Protein AF-A0AAV5VIS9-F1 (afdb_monomer_lite)

pLDDT: mean 70.67, std 22.97, range [30.77, 98.5]

Organism: NCBI:txid1538716

Foldseek 3Di:
DDDDDDDDDDDDDDDPDDPPPPPPVVVPPPPPDDPPPPPPPVVVVVVLVVVVVVVVVVPPPDDDPDPPPDLVVLLVVLLVLLQVQLVVLLVVLVVVVCVVVVPPPPDSVCSVPPPVCPVVSVVSLVVSQVVSCVVCCVPPNHDDSVVSVVSNVVVVPDPPPDDDPPDCVVVPPDDDDDDDDDDDDDDDDDDDDDDDDDDDDDDDDDDDDDDDDDDDDDDPVVVVVVVVPPPPCPPVVVVVVVVVVVVVVVVVVVVVVVVVVVVVVVVVVVVVVVVVVVVVVVVVVVVVVVVVVVVVVVVVVVVVVVVVD

Sequence (309 aa):
RPKKMAGIPLFRDGSVKTEEDSYDVLLRSEMGNRSESPMMSATWEQEMEMDLAEVEGIVSHKERAPVAPKLTDARSARADFVFDLANLYLAKIHERETIRSGDPLLNMDHCRKSLSFVPERNQMWIKVTERCNVRFGEALGTLNVEQIKKIFGNRLARPKKNHIPSRPEDLLGLPSASVPIDSPSSYRTPDQRSDSVPAETPPSAKKIKLADSSTASTSVSDRVQSLLNQNQSSGDSMESLMRAFDRSDEITGLKEQLIEKDKEIDRLKKLIIKMSDSHLHQMDSAMDMFKKALRDQTAQDIINALQIK

Radius of gyration: 37.81 Å; chains: 1; bounding box: 87×106×121 Å

Structure (mmCIF, N/CA/C/O backbone):
data_AF-A0AAV5VIS9-F1
#
_entry.id   AF-A0AAV5VIS9-F1
#
loop_
_atom_site.group_PDB
_atom_site.id
_atom_site.type_symbol
_atom_site.label_atom_id
_atom_site.label_alt_id
_atom_site.label_comp_id
_atom_site.label_asym_id
_atom_site.label_entity_id
_atom_site.label_seq_id
_atom_site.pdbx_PDB_ins_code
_atom_site.Cartn_x
_atom_site.Cartn_y
_atom_site.Cartn_z
_atom_site.occupancy
_atom_site.B_iso_or_equiv
_atom_site.auth_seq_id
_atom_site.auth_comp_id
_atom_site.auth_asym_id
_atom_site.auth_atom_id
_atom_site.pdbx_PDB_model_num
ATOM 1 N N . ARG A 1 1 ? 33.942 57.305 72.281 1.00 47.50 1 ARG A N 1
ATOM 2 C CA . ARG A 1 1 ? 33.832 56.869 70.865 1.00 47.50 1 ARG A CA 1
ATOM 3 C C . ARG A 1 1 ? 34.627 55.573 70.691 1.00 47.50 1 ARG A C 1
ATOM 5 O O . ARG A 1 1 ? 35.846 55.661 70.610 1.00 47.50 1 ARG A O 1
ATOM 12 N N . PRO A 1 2 ? 33.988 54.393 70.721 1.00 52.75 2 PRO A N 1
ATOM 13 C CA . PRO A 1 2 ? 34.687 53.118 70.579 1.00 52.75 2 PRO A CA 1
ATOM 14 C C . PRO A 1 2 ? 34.837 52.709 69.103 1.00 52.75 2 PRO A C 1
ATOM 16 O O . PRO A 1 2 ? 33.921 52.886 68.299 1.00 52.75 2 PRO A O 1
ATOM 19 N N . LYS A 1 3 ? 36.018 52.180 68.761 1.00 54.75 3 LYS A N 1
ATOM 20 C CA . LYS A 1 3 ? 36.356 51.582 67.462 1.00 54.75 3 LYS A CA 1
ATOM 21 C C . LYS A 1 3 ? 35.774 50.167 67.386 1.00 54.75 3 LYS A C 1
ATOM 23 O O . LYS A 1 3 ? 35.966 49.373 68.301 1.00 54.75 3 LYS A O 1
ATOM 28 N N . LYS A 1 4 ? 35.074 49.877 66.286 1.00 54.47 4 LYS A N 1
ATOM 29 C CA . LYS A 1 4 ? 34.545 48.555 65.924 1.00 54.47 4 LYS A CA 1
ATOM 30 C C . LYS A 1 4 ? 35.705 47.567 65.747 1.00 54.47 4 LYS A C 1
ATOM 32 O O . LYS A 1 4 ? 36.556 47.790 64.891 1.00 54.47 4 LYS A O 1
ATOM 37 N N . MET A 1 5 ? 35.721 46.497 66.538 1.00 56.38 5 MET A N 1
ATOM 38 C CA . MET A 1 5 ? 36.531 45.307 66.275 1.00 56.38 5 MET A CA 1
ATOM 39 C C . MET A 1 5 ? 35.708 44.348 65.415 1.00 56.38 5 MET A C 1
ATOM 41 O O . MET A 1 5 ? 34.551 44.067 65.727 1.00 56.38 5 MET A O 1
ATOM 45 N N . ALA A 1 6 ? 36.299 43.918 64.304 1.00 56.28 6 ALA A N 1
ATOM 46 C CA . ALA A 1 6 ? 35.723 42.971 63.364 1.00 56.28 6 ALA A CA 1
ATOM 47 C C . ALA A 1 6 ? 35.649 41.572 63.992 1.00 56.28 6 ALA A C 1
ATOM 49 O O . ALA A 1 6 ? 36.605 41.109 64.613 1.00 56.28 6 ALA A O 1
ATOM 50 N N . GLY A 1 7 ? 34.492 40.928 63.838 1.00 55.41 7 GLY A N 1
ATOM 51 C CA . GLY A 1 7 ? 34.239 39.566 64.289 1.00 55.41 7 GLY A CA 1
ATOM 52 C C . GLY A 1 7 ? 34.922 38.534 63.395 1.00 55.41 7 GLY A C 1
ATOM 53 O O . GLY A 1 7 ? 34.875 38.621 62.171 1.00 55.41 7 GLY A O 1
ATOM 54 N N . ILE A 1 8 ? 35.540 37.557 64.049 1.00 52.78 8 ILE A N 1
ATOM 55 C CA . ILE A 1 8 ? 36.075 36.321 63.482 1.00 52.78 8 ILE A CA 1
ATOM 56 C C . ILE A 1 8 ? 34.902 35.339 63.324 1.00 52.78 8 ILE A C 1
ATOM 58 O O . ILE A 1 8 ? 34.218 35.091 64.320 1.00 52.78 8 ILE A O 1
ATOM 62 N N . PRO A 1 9 ? 34.660 34.737 62.148 1.00 60.12 9 PRO A N 1
ATOM 63 C CA . PRO A 1 9 ? 33.827 33.549 62.060 1.00 60.12 9 PRO A CA 1
ATOM 64 C C . PRO A 1 9 ? 34.654 32.305 62.407 1.00 60.12 9 PRO A C 1
ATOM 66 O O . PRO A 1 9 ? 35.675 32.019 61.782 1.00 60.12 9 PRO A O 1
ATOM 69 N N . LEU A 1 10 ? 34.192 31.579 63.425 1.00 54.16 10 LEU A N 1
ATOM 70 C CA . LEU A 1 10 ? 34.643 30.243 63.807 1.00 54.16 10 LEU A CA 1
ATOM 71 C C . LEU A 1 10 ? 33.692 29.196 63.198 1.00 54.16 10 LEU A C 1
ATOM 73 O O . LEU A 1 10 ? 32.479 29.400 63.231 1.00 54.16 10 LEU A O 1
ATOM 77 N N . PHE A 1 11 ? 34.269 28.056 62.791 1.00 45.12 11 PHE A N 1
ATOM 78 C CA . PHE A 1 11 ? 33.637 26.784 62.387 1.00 45.12 11 PHE A CA 1
ATOM 79 C C . PHE A 1 11 ? 33.028 26.758 60.963 1.00 45.12 11 PHE A C 1
ATOM 81 O O . PHE A 1 11 ? 32.488 27.748 60.496 1.00 45.12 11 PHE A O 1
ATOM 88 N N . ARG A 1 12 ? 33.071 25.662 60.192 1.00 39.50 12 ARG A N 1
ATOM 89 C CA . ARG A 1 12 ? 33.194 24.242 60.553 1.00 39.50 12 ARG A CA 1
ATOM 90 C C . ARG A 1 12 ? 33.431 23.379 59.297 1.00 39.50 12 ARG A C 1
ATOM 92 O O . ARG A 1 12 ? 32.933 23.714 58.230 1.00 39.50 12 ARG A O 1
ATOM 99 N N . ASP A 1 13 ? 34.089 22.245 59.523 1.00 46.19 13 ASP A N 1
ATOM 100 C CA . ASP A 1 13 ? 34.037 20.969 58.796 1.00 46.19 13 ASP A CA 1
ATOM 101 C C . ASP A 1 13 ? 34.568 20.889 57.356 1.00 46.19 13 ASP A C 1
ATOM 103 O O . ASP A 1 13 ? 33.923 21.218 56.362 1.00 46.19 13 ASP A O 1
ATOM 107 N N . GLY A 1 14 ? 35.771 20.311 57.280 1.00 46.62 14 GLY A N 1
ATOM 108 C CA . GLY A 1 14 ? 36.316 19.709 56.080 1.00 46.62 14 GLY A CA 1
ATOM 109 C C . GLY A 1 14 ? 35.483 18.505 55.647 1.00 46.62 14 GLY A C 1
ATOM 110 O O . GLY A 1 14 ? 35.344 17.524 56.373 1.00 46.62 14 GLY A O 1
ATOM 111 N N . SER A 1 15 ? 34.980 18.578 54.421 1.00 44.28 15 SER A N 1
ATOM 112 C CA . SER A 1 15 ? 34.601 17.415 53.632 1.00 44.28 15 SER A CA 1
ATOM 113 C C . SER A 1 15 ? 35.706 17.216 52.601 1.00 44.28 15 SER A C 1
ATOM 115 O O . SER A 1 15 ? 35.834 17.983 51.647 1.00 44.28 15 SER A O 1
ATOM 117 N N . VAL A 1 16 ? 36.549 16.214 52.847 1.00 49.44 16 VAL A N 1
ATOM 118 C CA . VAL A 1 16 ? 37.459 15.659 51.845 1.00 49.44 16 VAL A CA 1
ATOM 119 C C . VAL A 1 16 ? 36.571 15.014 50.786 1.00 49.44 16 VAL A C 1
ATOM 121 O O . VAL A 1 16 ? 36.005 13.948 51.016 1.00 49.44 16 VAL A O 1
ATOM 124 N N . LYS A 1 17 ? 36.386 15.695 49.655 1.00 45.78 17 LYS A N 1
ATOM 125 C CA . LYS A 1 17 ? 35.807 15.087 48.460 1.00 45.78 17 LYS A CA 1
ATOM 126 C C . LYS A 1 17 ? 36.921 14.315 47.768 1.00 45.78 17 LYS A C 1
ATOM 128 O O . LYS A 1 17 ? 37.843 14.914 47.225 1.00 45.78 17 LYS A O 1
ATOM 133 N N . THR A 1 18 ? 36.853 12.995 47.860 1.00 46.59 18 THR A N 1
ATOM 134 C CA . THR A 1 18 ? 37.620 12.077 47.022 1.00 46.59 18 THR A CA 1
ATOM 135 C C . THR A 1 18 ? 37.209 12.268 45.564 1.00 46.59 18 THR A C 1
ATOM 137 O O . THR A 1 18 ? 36.028 12.346 45.234 1.00 46.59 18 THR A O 1
ATOM 140 N N . GLU A 1 19 ? 38.214 12.391 44.709 1.00 51.28 19 GLU A N 1
ATOM 141 C CA . GLU A 1 19 ? 38.170 12.822 43.309 1.00 51.28 19 GLU A CA 1
ATOM 142 C C . GLU A 1 19 ? 37.708 11.722 42.327 1.00 51.28 19 GLU A C 1
ATOM 144 O O . GLU A 1 19 ? 38.045 11.770 41.148 1.00 51.28 19 GLU A O 1
ATOM 149 N N . GLU A 1 20 ? 36.942 10.722 42.781 1.00 51.00 20 GLU A N 1
ATOM 150 C CA . GLU A 1 20 ? 36.623 9.528 41.971 1.00 51.00 20 GLU A CA 1
ATOM 151 C C . GLU A 1 20 ? 35.172 9.437 41.461 1.00 51.00 20 GLU A C 1
ATOM 153 O O . GLU A 1 20 ? 34.911 8.670 40.541 1.00 51.00 20 GLU A O 1
ATOM 158 N N . ASP A 1 21 ? 34.246 10.294 41.905 1.00 46.66 21 ASP A N 1
ATOM 159 C CA . ASP A 1 21 ? 32.839 10.244 41.447 1.00 46.66 21 ASP A CA 1
ATOM 160 C C . ASP A 1 21 ? 32.528 11.157 40.238 1.00 46.66 21 ASP A C 1
ATOM 162 O O . ASP A 1 21 ? 31.372 11.348 39.855 1.00 46.66 21 ASP A O 1
ATOM 166 N N . SER A 1 22 ? 33.549 11.732 39.590 1.00 45.69 22 SER A N 1
ATOM 167 C CA . SER A 1 22 ? 33.365 12.669 38.466 1.00 45.69 22 SER A CA 1
ATOM 168 C C . SER A 1 22 ? 33.195 12.004 37.089 1.00 45.69 22 SER A C 1
ATOM 170 O O . SER A 1 22 ? 32.994 12.718 36.104 1.00 45.69 22 SER A O 1
ATOM 172 N N . TYR A 1 23 ? 33.251 10.671 36.991 1.00 45.25 23 TYR A N 1
ATOM 173 C CA . TYR A 1 23 ? 33.149 9.958 35.706 1.00 45.25 23 TYR A CA 1
ATOM 174 C C . TYR A 1 23 ? 31.868 9.129 35.522 1.00 45.25 23 TYR A C 1
ATOM 176 O O . TYR A 1 23 ? 31.559 8.763 34.390 1.00 45.25 23 TYR A O 1
ATOM 184 N N . ASP A 1 24 ? 31.053 8.932 36.564 1.00 43.62 24 ASP A N 1
ATOM 185 C CA . ASP A 1 24 ? 29.850 8.082 36.474 1.00 43.62 24 ASP A CA 1
ATOM 186 C C . ASP A 1 24 ? 28.534 8.836 36.199 1.00 43.62 24 ASP A C 1
ATOM 188 O O . ASP A 1 24 ? 27.498 8.226 35.926 1.00 43.62 24 ASP A O 1
ATOM 192 N N . VAL A 1 25 ? 28.557 10.173 36.174 1.00 43.72 25 VAL A N 1
ATOM 193 C CA . VAL A 1 25 ? 27.376 10.997 35.830 1.00 43.72 25 VAL A CA 1
ATOM 194 C C . VAL A 1 25 ? 27.364 11.425 34.353 1.00 43.72 25 VAL A C 1
ATOM 196 O O . VAL A 1 25 ? 26.322 11.820 33.832 1.00 43.72 25 VAL A O 1
ATOM 199 N N . LEU A 1 26 ? 28.475 11.267 33.625 1.00 44.62 26 LEU A N 1
ATOM 200 C CA . LEU A 1 26 ? 28.565 11.611 32.197 1.00 44.62 26 LEU A CA 1
ATOM 201 C C . LEU A 1 26 ? 28.228 10.454 31.239 1.00 44.62 26 LEU A C 1
ATOM 203 O O . LEU A 1 26 ? 27.978 10.709 30.067 1.00 44.62 26 LEU A O 1
ATOM 207 N N . LEU A 1 27 ? 28.125 9.209 31.721 1.00 46.44 27 LEU A N 1
ATOM 208 C CA . LEU A 1 27 ? 27.794 8.039 30.885 1.00 46.44 27 LEU A CA 1
ATOM 209 C C . LEU A 1 27 ? 26.318 7.599 30.942 1.00 46.44 27 LEU A C 1
ATOM 211 O O . LEU A 1 27 ? 25.929 6.671 30.235 1.00 46.44 27 LEU A O 1
ATOM 215 N N . ARG A 1 28 ? 25.461 8.270 31.727 1.00 43.06 28 ARG A N 1
ATOM 216 C CA . ARG A 1 28 ? 24.013 7.962 31.800 1.00 43.06 28 ARG A CA 1
ATOM 217 C C . ARG A 1 28 ? 23.092 8.895 31.011 1.00 43.06 28 ARG A C 1
ATOM 219 O O . ARG A 1 28 ? 21.909 8.586 30.903 1.00 43.06 28 ARG A O 1
ATOM 226 N N . SER A 1 29 ? 23.608 9.971 30.415 1.00 42.56 29 SER A N 1
ATOM 227 C CA . SER A 1 29 ? 22.786 10.935 29.657 1.00 42.56 29 SER A CA 1
ATOM 228 C C . SER A 1 29 ? 22.734 10.707 28.140 1.00 42.56 29 SER A C 1
ATOM 230 O O . SER A 1 29 ? 21.987 11.407 27.466 1.00 42.56 29 SER A O 1
ATOM 232 N N . GLU A 1 30 ? 23.439 9.713 27.585 1.00 45.69 30 GLU A N 1
ATOM 233 C CA . GLU A 1 30 ? 23.448 9.458 26.127 1.00 45.69 30 GLU A CA 1
ATOM 234 C C . GLU A 1 30 ? 22.670 8.214 25.662 1.00 45.69 30 GLU A C 1
ATOM 236 O O . GLU A 1 30 ? 22.611 7.941 24.468 1.00 45.69 30 GLU A O 1
ATOM 241 N N . MET A 1 31 ? 21.992 7.484 26.554 1.00 43.31 31 MET A N 1
ATOM 242 C CA . MET A 1 31 ? 21.185 6.307 26.165 1.00 43.31 31 MET A CA 1
ATOM 243 C C . MET A 1 31 ? 19.666 6.558 26.165 1.00 43.31 31 MET A C 1
ATOM 245 O O . MET A 1 31 ? 18.885 5.624 26.006 1.00 43.31 31 MET A O 1
ATOM 249 N N . GLY A 1 32 ? 19.233 7.812 26.335 1.00 44.88 32 GLY A N 1
ATOM 250 C CA . GLY A 1 32 ? 17.816 8.172 26.483 1.00 44.88 32 GLY A CA 1
ATOM 251 C C . GLY A 1 32 ? 17.085 8.618 25.214 1.00 44.88 32 GLY A C 1
ATOM 252 O O . GLY A 1 32 ? 15.871 8.753 25.262 1.00 44.88 32 GLY A O 1
ATOM 253 N N . ASN A 1 33 ? 17.776 8.845 24.092 1.00 47.25 33 ASN A N 1
ATOM 254 C CA . ASN A 1 33 ? 17.172 9.413 22.881 1.00 47.25 33 ASN A CA 1
ATOM 255 C C . ASN A 1 33 ? 17.744 8.754 21.621 1.00 47.25 33 ASN A C 1
ATOM 257 O O . ASN A 1 33 ? 18.737 9.237 21.085 1.00 47.25 33 ASN A O 1
ATOM 261 N N . ARG A 1 34 ? 17.123 7.653 21.173 1.00 45.66 34 ARG A N 1
ATOM 262 C CA . ARG A 1 34 ? 17.027 7.174 19.768 1.00 45.66 34 ARG A CA 1
ATOM 263 C C . ARG A 1 34 ? 16.461 5.746 19.734 1.00 45.66 34 ARG A C 1
ATOM 265 O O . ARG A 1 34 ? 17.077 4.816 19.231 1.00 45.66 34 ARG A O 1
ATOM 272 N N . SER A 1 35 ? 15.255 5.571 20.268 1.00 39.19 35 SER A N 1
ATOM 273 C CA . SER A 1 35 ? 14.355 4.496 19.829 1.00 39.19 35 SER A CA 1
ATOM 274 C C . SER A 1 35 ? 13.153 5.073 19.086 1.00 39.19 35 SER A C 1
ATOM 276 O O . SER A 1 35 ? 12.077 4.482 19.064 1.00 39.19 35 SER A O 1
ATOM 278 N N . GLU A 1 36 ? 13.339 6.209 18.413 1.00 40.72 36 GLU A N 1
ATOM 279 C CA . GLU A 1 36 ? 12.566 6.473 17.209 1.00 40.72 36 GLU A CA 1
ATOM 280 C C . GLU A 1 36 ? 13.056 5.452 16.186 1.00 40.72 36 GLU A C 1
ATOM 282 O O . GLU A 1 36 ? 14.021 5.672 15.453 1.00 40.72 36 GLU A O 1
ATOM 287 N N . SER A 1 37 ? 12.433 4.268 16.216 1.00 39.78 37 SER A N 1
ATOM 288 C CA . SER A 1 37 ? 12.428 3.389 15.052 1.00 39.78 37 SER A CA 1
ATOM 289 C C . SER A 1 37 ? 12.146 4.301 13.867 1.00 39.78 37 SER A C 1
ATOM 291 O O . SER A 1 37 ? 11.166 5.044 13.967 1.00 39.78 37 SER A O 1
ATOM 293 N N . PRO A 1 38 ? 12.993 4.329 12.820 1.00 46.16 38 PRO A N 1
ATOM 294 C CA . PRO A 1 38 ? 12.732 5.164 11.664 1.00 46.16 38 PRO A CA 1
ATOM 295 C C . PRO A 1 38 ? 11.309 4.844 11.241 1.00 46.16 38 PRO A C 1
ATOM 297 O O . PRO A 1 38 ? 11.029 3.714 10.835 1.00 46.16 38 PRO A O 1
ATOM 300 N N . MET A 1 39 ? 10.393 5.790 11.477 1.00 43.44 39 MET A N 1
ATOM 301 C CA . MET A 1 39 ? 9.023 5.670 11.026 1.00 43.44 39 MET A CA 1
ATOM 302 C C . MET A 1 39 ? 9.170 5.635 9.521 1.00 43.44 39 MET A C 1
ATOM 304 O O . MET A 1 39 ? 9.384 6.665 8.883 1.00 43.44 39 MET A O 1
ATOM 308 N N . MET A 1 40 ? 9.166 4.417 8.984 1.00 47.62 40 MET A N 1
ATOM 309 C CA . MET A 1 40 ? 8.965 4.148 7.576 1.00 47.62 40 MET A CA 1
ATOM 310 C C . MET A 1 40 ? 7.787 5.025 7.214 1.00 47.62 40 MET A C 1
ATOM 312 O O . MET A 1 40 ? 6.719 4.893 7.815 1.00 47.62 40 MET A O 1
ATOM 316 N N . SER A 1 41 ? 8.059 6.042 6.401 1.00 53.12 41 SER A N 1
ATOM 317 C CA . SER A 1 41 ? 7.140 7.147 6.190 1.00 53.12 41 SER A CA 1
ATOM 318 C C . SER A 1 41 ? 5.769 6.558 5.885 1.00 53.12 41 SER A C 1
ATOM 320 O O . SER A 1 41 ? 5.682 5.660 5.051 1.00 53.12 41 SER A O 1
ATOM 322 N N . ALA A 1 42 ? 4.711 7.010 6.566 1.00 57.00 42 ALA A N 1
ATOM 323 C CA . ALA A 1 42 ? 3.345 6.491 6.393 1.00 57.00 42 ALA A CA 1
ATOM 324 C C . ALA A 1 42 ? 2.913 6.413 4.908 1.00 57.00 42 ALA A C 1
ATOM 326 O O . ALA A 1 42 ? 2.074 5.606 4.520 1.00 57.00 42 ALA A O 1
ATOM 327 N N . THR A 1 43 ? 3.583 7.189 4.052 1.00 66.81 43 THR A N 1
ATOM 328 C CA . THR A 1 43 ? 3.530 7.117 2.591 1.00 66.81 43 THR A CA 1
ATOM 329 C C . THR A 1 43 ? 3.872 5.744 1.994 1.00 66.81 43 THR A C 1
ATOM 331 O O . THR A 1 43 ? 3.232 5.358 1.026 1.00 66.81 43 THR A O 1
ATOM 334 N N . TRP A 1 44 ? 4.820 4.969 2.538 1.00 64.19 44 TRP A N 1
ATOM 335 C CA . TRP A 1 44 ? 5.160 3.631 2.027 1.00 64.19 44 TRP A CA 1
ATOM 336 C C . TRP A 1 44 ? 4.008 2.649 2.213 1.00 64.19 44 TRP A C 1
ATOM 338 O O . TRP A 1 44 ? 3.726 1.851 1.320 1.00 64.19 44 TRP A O 1
ATOM 348 N N . GLU A 1 45 ? 3.328 2.694 3.361 1.00 65.00 45 GLU A N 1
ATOM 349 C CA . GLU A 1 45 ? 2.206 1.794 3.598 1.00 65.00 45 GLU A CA 1
ATOM 350 C C . GLU A 1 45 ? 1.040 2.088 2.666 1.00 65.00 45 GLU A C 1
ATOM 352 O O . GLU A 1 45 ? 0.540 1.159 2.030 1.00 65.00 45 GLU A O 1
ATOM 357 N N . GLN A 1 46 ? 0.729 3.372 2.510 1.00 73.25 46 GLN A N 1
ATOM 358 C CA . GLN A 1 46 ? -0.379 3.869 1.708 1.00 73.25 46 GLN A CA 1
ATOM 359 C C . GLN A 1 46 ? -0.163 3.689 0.195 1.00 73.25 46 GLN A C 1
ATOM 361 O O . GLN A 1 46 ? -1.074 3.275 -0.517 1.00 73.25 46 GLN A O 1
ATOM 366 N N . GLU A 1 47 ? 1.049 3.924 -0.310 1.00 70.06 47 GLU A N 1
ATOM 367 C CA . GLU A 1 47 ? 1.382 3.741 -1.732 1.00 70.06 47 GLU A CA 1
ATOM 368 C C . GLU A 1 47 ? 1.367 2.257 -2.131 1.00 70.06 47 GLU A C 1
ATOM 370 O O . GLU A 1 47 ? 0.854 1.874 -3.180 1.00 70.06 47 GLU A O 1
ATOM 375 N N . MET A 1 48 ? 1.852 1.378 -1.247 1.00 67.44 48 MET A N 1
ATOM 376 C CA . MET A 1 48 ? 1.775 -0.069 -1.465 1.00 67.44 48 MET A CA 1
ATOM 377 C C . MET A 1 48 ? 0.339 -0.601 -1.432 1.00 67.44 48 MET A C 1
ATOM 379 O O . MET A 1 48 ? 0.075 -1.649 -2.019 1.00 67.44 48 MET A O 1
ATOM 383 N N . GLU A 1 49 ? -0.558 0.074 -0.717 1.00 71.50 49 GLU A N 1
ATOM 384 C CA . GLU A 1 49 ? -1.969 -0.288 -0.615 1.00 71.50 49 GLU A CA 1
ATOM 385 C C . GLU A 1 49 ? -2.772 0.176 -1.839 1.00 71.50 49 GLU A C 1
ATOM 387 O O . GLU A 1 49 ? -3.583 -0.598 -2.351 1.00 71.50 49 GLU A O 1
ATOM 392 N N . MET A 1 50 ? -2.482 1.372 -2.369 1.00 70.38 50 MET A N 1
ATOM 393 C CA . MET A 1 50 ? -3.130 1.914 -3.571 1.00 70.38 50 MET A CA 1
ATOM 394 C C . MET A 1 50 ? -2.844 1.093 -4.834 1.00 70.38 50 MET A C 1
ATOM 396 O O . MET A 1 50 ? -3.780 0.684 -5.518 1.00 70.38 50 MET A O 1
ATOM 400 N N . ASP A 1 51 ? -1.580 0.772 -5.109 1.00 61.50 51 ASP A N 1
ATOM 401 C CA . ASP A 1 51 ? -1.205 0.057 -6.341 1.00 61.50 51 ASP A CA 1
ATOM 402 C C . ASP A 1 51 ? -1.743 -1.385 -6.393 1.00 61.50 51 ASP A C 1
ATOM 404 O O . ASP A 1 51 ? -1.773 -2.020 -7.444 1.00 61.50 51 ASP A O 1
ATOM 408 N N . LEU A 1 52 ? -2.157 -1.943 -5.251 1.00 59.31 52 LEU A N 1
ATOM 409 C CA . LEU A 1 52 ? -2.746 -3.281 -5.189 1.00 59.31 52 LEU A CA 1
ATOM 410 C C . LEU A 1 52 ? -4.262 -3.282 -5.380 1.00 59.31 52 LEU A C 1
ATOM 412 O O . LEU A 1 52 ? -4.791 -4.285 -5.861 1.00 59.31 52 LEU A O 1
ATOM 416 N N . ALA A 1 53 ? -4.949 -2.179 -5.068 1.00 62.22 53 ALA A N 1
ATOM 417 C CA . ALA A 1 53 ? -6.356 -2.011 -5.436 1.00 62.22 53 ALA A CA 1
ATOM 418 C C . ALA A 1 53 ? -6.531 -2.051 -6.967 1.00 62.22 53 ALA A C 1
ATOM 420 O O . ALA A 1 53 ? -7.523 -2.571 -7.476 1.00 62.22 53 ALA A O 1
ATOM 421 N N . GLU A 1 54 ? -5.519 -1.589 -7.705 1.00 58.19 54 GLU A N 1
ATOM 422 C CA . GLU A 1 54 ? -5.477 -1.664 -9.164 1.00 58.19 54 GLU A CA 1
ATOM 423 C C . GLU A 1 54 ? -5.293 -3.109 -9.671 1.00 58.19 54 GLU A C 1
ATOM 425 O O . GLU A 1 54 ? -5.963 -3.535 -10.613 1.00 58.19 54 GLU A O 1
ATOM 430 N N . VAL A 1 55 ? -4.470 -3.920 -8.990 1.00 53.84 55 VAL A N 1
ATOM 431 C CA . VAL A 1 55 ? -4.258 -5.340 -9.338 1.00 53.84 55 VAL A CA 1
ATOM 432 C C . VAL A 1 55 ? -5.501 -6.197 -9.061 1.00 53.84 55 VAL A C 1
ATOM 434 O O . VAL A 1 55 ? -5.815 -7.092 -9.849 1.00 53.84 55 VAL A O 1
ATOM 437 N N . GLU A 1 56 ? -6.237 -5.932 -7.977 1.00 55.88 56 GLU A N 1
ATOM 438 C CA . GLU A 1 56 ? -7.500 -6.632 -7.685 1.00 55.88 56 GLU A CA 1
ATOM 439 C C . GLU A 1 56 ? -8.616 -6.263 -8.684 1.00 55.88 56 GLU A C 1
ATOM 441 O O . GLU A 1 56 ? -9.419 -7.127 -9.049 1.00 55.88 56 GLU A O 1
ATOM 446 N N . GLY A 1 57 ? -8.615 -5.035 -9.219 1.00 51.72 57 GLY A N 1
ATOM 447 C CA . GLY A 1 57 ? -9.570 -4.587 -10.240 1.00 51.72 57 GLY A CA 1
ATOM 448 C C . GLY A 1 57 ? -9.445 -5.313 -11.587 1.00 51.72 57 GLY A C 1
ATOM 449 O O . GLY A 1 57 ? -10.451 -5.570 -12.250 1.00 51.72 57 GLY A O 1
ATOM 450 N N . ILE A 1 58 ? -8.235 -5.722 -11.978 1.00 48.75 58 ILE A N 1
ATOM 451 C CA . ILE A 1 58 ? -7.974 -6.338 -13.294 1.00 48.75 58 ILE A CA 1
ATOM 452 C C . ILE A 1 58 ? -8.444 -7.806 -13.359 1.00 48.75 58 ILE A C 1
ATOM 454 O O . ILE A 1 58 ? -8.764 -8.315 -14.434 1.00 48.75 58 ILE A O 1
ATOM 458 N N . VAL A 1 59 ? -8.551 -8.501 -12.223 1.00 47.94 59 VAL A N 1
ATOM 459 C CA . VAL A 1 59 ? -8.919 -9.933 -12.188 1.00 47.94 59 VAL A CA 1
ATOM 460 C C . VAL A 1 59 ? -10.442 -10.155 -12.128 1.00 47.94 59 VAL A C 1
ATOM 462 O O . VAL A 1 59 ? -10.915 -11.262 -12.386 1.00 47.94 59 VAL A O 1
ATOM 465 N N . SER A 1 60 ? -11.235 -9.114 -11.858 1.00 44.84 60 SER A N 1
ATOM 466 C CA . SER A 1 60 ? -12.667 -9.254 -11.540 1.00 44.84 60 SER A CA 1
ATOM 467 C C . SER A 1 60 ? -13.608 -9.435 -12.752 1.00 44.84 60 SER A C 1
ATOM 469 O O . SER A 1 60 ? -14.774 -9.774 -12.584 1.00 44.84 60 SER A O 1
ATOM 471 N N . HIS A 1 61 ? -13.142 -9.286 -14.001 1.00 40.84 61 HIS A N 1
ATOM 472 C CA . HIS A 1 61 ? -14.037 -9.220 -15.175 1.00 40.84 61 HIS A CA 1
ATOM 473 C C . HIS A 1 61 ? -14.228 -10.505 -16.003 1.00 40.84 61 HIS A C 1
ATOM 475 O O . HIS A 1 61 ? -14.652 -10.441 -17.158 1.00 40.84 61 HIS A O 1
ATOM 481 N N . LYS A 1 62 ? -13.996 -11.699 -15.445 1.00 43.34 62 LYS A N 1
ATOM 482 C CA . LYS A 1 62 ? -14.342 -12.948 -16.153 1.00 43.34 62 LYS A CA 1
ATOM 483 C C . LYS A 1 62 ? -15.129 -13.914 -15.276 1.00 43.34 62 LYS A C 1
ATOM 485 O O . LYS A 1 62 ? -14.628 -14.950 -14.851 1.00 43.34 62 LYS A O 1
ATOM 490 N N . GLU A 1 63 ? -16.394 -13.565 -15.056 1.00 44.00 63 GLU A N 1
ATOM 491 C CA . GLU A 1 63 ? -17.430 -14.439 -14.506 1.00 44.00 63 GLU A CA 1
ATOM 492 C C . GLU A 1 63 ? -17.597 -15.678 -15.405 1.00 44.00 63 GLU A C 1
ATOM 494 O O . GLU A 1 63 ? -18.257 -15.669 -16.444 1.00 44.00 63 GLU A O 1
ATOM 499 N N . ARG A 1 64 ? -16.944 -16.774 -15.019 1.00 39.47 64 ARG A N 1
ATOM 500 C CA . ARG A 1 64 ? -17.226 -18.120 -15.519 1.00 39.47 64 ARG A CA 1
ATOM 501 C C . ARG A 1 64 ? -17.542 -18.973 -14.296 1.00 39.47 64 ARG A C 1
ATOM 503 O O . ARG A 1 64 ? -16.775 -18.965 -13.339 1.00 39.47 64 ARG A O 1
ATOM 510 N N . ALA A 1 65 ? -18.694 -19.642 -14.331 1.00 42.31 65 ALA A N 1
ATOM 511 C CA . ALA A 1 65 ? -19.311 -20.330 -13.197 1.00 42.31 65 ALA A CA 1
ATOM 512 C C . ALA A 1 65 ? -18.323 -21.168 -12.347 1.00 42.31 65 ALA A C 1
ATOM 514 O O . ALA A 1 65 ? -17.443 -21.829 -12.912 1.00 42.31 65 ALA A O 1
ATOM 515 N N . PRO A 1 66 ? -18.479 -21.181 -11.007 1.00 46.59 66 PRO A N 1
ATOM 516 C CA . PRO A 1 66 ? -17.522 -21.782 -10.089 1.00 46.59 66 PRO A CA 1
ATOM 517 C C . PRO A 1 66 ? -17.611 -23.309 -10.146 1.00 46.59 66 PRO A C 1
ATOM 519 O O . PRO A 1 66 ? -18.411 -23.947 -9.466 1.00 46.59 66 PRO A O 1
ATOM 522 N N . VAL A 1 67 ? -16.752 -23.919 -10.956 1.00 54.47 67 VAL A N 1
ATOM 523 C CA . VAL A 1 67 ? -16.375 -25.317 -10.753 1.00 54.47 67 VAL A CA 1
ATOM 524 C C . VAL A 1 67 ? -15.489 -25.332 -9.514 1.00 54.47 67 VAL A C 1
ATOM 526 O O . VAL A 1 67 ? -14.440 -24.693 -9.528 1.00 54.47 67 VAL A O 1
ATOM 529 N N . ALA A 1 68 ? -15.916 -26.014 -8.445 1.00 52.53 68 ALA A N 1
ATOM 530 C CA . ALA A 1 68 ? -15.156 -26.118 -7.201 1.00 52.53 68 ALA A CA 1
ATOM 531 C C . ALA A 1 68 ? -13.693 -26.495 -7.517 1.00 52.53 68 ALA A C 1
ATOM 533 O O . ALA A 1 68 ? -13.446 -27.599 -8.023 1.00 52.53 68 ALA A O 1
ATOM 534 N N . PRO A 1 69 ? -12.724 -25.586 -7.301 1.00 54.75 69 PRO A N 1
ATOM 535 C CA . PRO A 1 69 ? -11.346 -25.835 -7.682 1.00 54.75 69 PRO A CA 1
ATOM 536 C C . PRO A 1 69 ? -10.832 -27.026 -6.879 1.00 54.75 69 PRO A C 1
ATOM 538 O O . PRO A 1 69 ? -10.980 -27.092 -5.656 1.00 54.75 69 PRO A O 1
ATOM 541 N N . LYS A 1 70 ? -10.248 -28.008 -7.573 1.00 64.19 70 LYS A N 1
ATOM 542 C CA . LYS A 1 70 ? -9.642 -29.177 -6.924 1.00 64.19 70 LYS A CA 1
ATOM 543 C C . LYS A 1 70 ? -8.641 -28.675 -5.881 1.00 64.19 70 LYS A C 1
ATOM 545 O O . LYS A 1 70 ? -7.840 -27.797 -6.178 1.00 64.19 70 LYS A O 1
ATOM 550 N N . LEU A 1 71 ? -8.636 -29.251 -4.677 1.00 62.44 71 LEU A N 1
ATOM 551 C CA . LEU A 1 71 ? -7.800 -28.792 -3.551 1.00 62.44 71 LEU A CA 1
ATOM 552 C C . LEU A 1 71 ? -6.295 -28.663 -3.894 1.00 62.44 71 LEU A C 1
ATOM 554 O O . LEU A 1 71 ? -5.566 -27.867 -3.301 1.00 62.44 71 LEU A O 1
ATOM 558 N N . THR A 1 72 ? -5.819 -29.457 -4.858 1.00 68.19 72 THR A N 1
ATOM 559 C CA . THR A 1 72 ? -4.452 -29.409 -5.397 1.00 68.19 72 THR A CA 1
ATOM 560 C C . THR A 1 72 ? -4.151 -28.125 -6.171 1.00 68.19 72 THR A C 1
ATOM 562 O O . THR A 1 72 ? -3.018 -27.653 -6.144 1.00 68.19 72 THR A O 1
ATOM 565 N N . ASP A 1 73 ? -5.161 -27.551 -6.816 1.00 84.00 73 ASP A N 1
ATOM 566 C CA . ASP A 1 73 ? -5.080 -26.314 -7.590 1.00 84.00 73 ASP A CA 1
ATOM 567 C C . ASP A 1 73 ? -4.918 -25.103 -6.661 1.00 84.00 73 ASP A C 1
ATOM 569 O O . ASP A 1 73 ? -3.996 -24.306 -6.816 1.00 84.00 73 ASP A O 1
ATOM 573 N N . ALA A 1 74 ? -5.689 -25.061 -5.568 1.00 88.00 74 ALA A N 1
ATOM 574 C CA . ALA A 1 74 ? -5.611 -23.987 -4.576 1.00 88.00 74 ALA A CA 1
ATOM 575 C C . ALA A 1 74 ? -4.211 -23.849 -3.946 1.00 88.00 74 ALA A C 1
ATOM 577 O O . ALA A 1 74 ? -3.729 -22.739 -3.719 1.00 88.00 74 ALA A O 1
ATOM 578 N N . ARG A 1 75 ? -3.514 -24.967 -3.683 1.00 90.94 75 ARG A N 1
ATOM 579 C CA . ARG A 1 75 ? -2.141 -24.932 -3.140 1.00 90.94 75 ARG A CA 1
ATOM 580 C C . ARG A 1 75 ? -1.129 -24.388 -4.146 1.00 90.94 75 ARG A C 1
ATOM 582 O O . ARG A 1 75 ? -0.209 -23.684 -3.730 1.00 90.94 75 ARG A O 1
ATOM 589 N N . SER A 1 76 ? -1.278 -24.727 -5.429 1.00 90.44 76 SER A N 1
ATOM 590 C CA . SER A 1 76 ? -0.421 -24.179 -6.485 1.00 90.44 76 SER A CA 1
ATOM 591 C C . SER A 1 76 ? -0.705 -22.695 -6.682 1.00 90.44 76 SER A C 1
ATOM 593 O O . SER A 1 76 ? 0.227 -21.903 -6.619 1.00 90.44 76 SER A O 1
ATOM 595 N N . ALA A 1 77 ? -1.981 -22.315 -6.780 1.00 91.69 77 ALA A N 1
ATOM 596 C CA . ALA A 1 77 ? -2.416 -20.928 -6.897 1.00 91.69 77 ALA A CA 1
ATOM 597 C C . ALA A 1 77 ? -1.914 -20.061 -5.733 1.00 91.69 77 ALA A C 1
ATOM 599 O O . ALA A 1 77 ? -1.440 -18.951 -5.955 1.00 91.69 77 ALA A O 1
ATOM 600 N N . ARG A 1 78 ? -1.926 -20.579 -4.495 1.00 94.31 78 ARG A N 1
ATOM 601 C CA . ARG A 1 78 ? -1.332 -19.888 -3.340 1.00 94.31 78 ARG A CA 1
ATOM 602 C C . ARG A 1 78 ? 0.175 -19.685 -3.500 1.00 94.31 78 ARG A C 1
ATOM 604 O O . ARG A 1 78 ? 0.687 -18.629 -3.148 1.00 94.31 78 ARG A O 1
ATOM 611 N N . ALA A 1 79 ? 0.895 -20.689 -4.000 1.00 94.06 79 ALA A N 1
ATOM 612 C CA . ALA A 1 79 ? 2.337 -20.584 -4.208 1.00 94.06 79 ALA A CA 1
ATOM 613 C C . ALA A 1 79 ? 2.695 -19.588 -5.319 1.00 94.06 79 ALA A C 1
ATOM 615 O O . ALA A 1 79 ? 3.656 -18.840 -5.161 1.00 94.06 79 ALA A O 1
ATOM 616 N N . ASP A 1 80 ? 1.914 -19.564 -6.399 1.00 91.12 80 ASP A N 1
ATOM 617 C CA . ASP A 1 80 ? 2.053 -18.594 -7.488 1.00 91.12 80 ASP A CA 1
ATOM 618 C C . ASP A 1 80 ? 1.736 -17.179 -7.006 1.00 91.12 80 ASP A C 1
ATOM 620 O O . ASP A 1 80 ? 2.554 -16.282 -7.170 1.00 91.12 80 ASP A O 1
ATOM 624 N N . PHE A 1 81 ? 0.638 -17.002 -6.268 1.00 93.88 81 PHE A N 1
ATOM 625 C CA . PHE A 1 81 ? 0.283 -15.720 -5.663 1.00 93.88 81 PHE A CA 1
ATOM 626 C C . PHE A 1 81 ? 1.381 -15.174 -4.741 1.00 93.88 81 PHE A C 1
ATOM 628 O O . PHE A 1 81 ? 1.757 -14.009 -4.848 1.00 93.88 81 PHE A O 1
ATOM 635 N N . VAL A 1 82 ? 1.927 -16.011 -3.850 1.00 95.38 82 VAL A N 1
ATOM 636 C CA . VAL A 1 82 ? 3.040 -15.618 -2.970 1.00 95.38 82 VAL A CA 1
ATOM 637 C C . VAL A 1 82 ? 4.268 -15.218 -3.786 1.00 95.38 82 VAL A C 1
ATOM 639 O O . VAL A 1 82 ? 4.950 -14.260 -3.430 1.00 95.38 82 VAL A O 1
ATOM 642 N N . PHE A 1 83 ? 4.566 -15.946 -4.863 1.00 93.75 83 PHE A N 1
ATOM 643 C CA . PHE A 1 83 ? 5.719 -15.675 -5.713 1.00 93.75 83 PHE A CA 1
ATOM 644 C C . PHE A 1 83 ? 5.582 -14.358 -6.476 1.00 93.75 83 PHE A C 1
ATOM 646 O O . PHE A 1 83 ? 6.499 -13.535 -6.433 1.00 93.75 83 PHE A O 1
ATOM 653 N N . ASP A 1 84 ? 4.438 -14.140 -7.115 1.00 92.19 84 ASP A N 1
ATOM 654 C CA . ASP A 1 84 ? 4.155 -12.940 -7.898 1.00 92.19 84 ASP A CA 1
ATOM 655 C C . ASP A 1 84 ? 4.141 -11.701 -6.998 1.00 92.19 84 ASP A C 1
ATOM 657 O O . ASP A 1 84 ? 4.840 -10.725 -7.270 1.00 92.19 84 ASP A O 1
ATOM 661 N N . LEU A 1 85 ? 3.434 -11.771 -5.865 1.00 93.38 85 LEU A N 1
ATOM 662 C CA . LEU A 1 85 ? 3.324 -10.651 -4.934 1.00 93.38 85 LEU A CA 1
ATOM 663 C C . LEU A 1 85 ? 4.671 -10.304 -4.282 1.00 93.38 85 LEU A C 1
ATOM 665 O O . LEU A 1 85 ? 5.022 -9.131 -4.166 1.00 93.38 85 LEU A O 1
ATOM 669 N N . ALA A 1 86 ? 5.462 -11.307 -3.887 1.00 94.06 86 ALA A N 1
ATOM 670 C CA . ALA A 1 86 ? 6.790 -11.064 -3.330 1.00 94.06 86 ALA A CA 1
ATOM 671 C C . ALA A 1 86 ? 7.746 -10.449 -4.365 1.00 94.06 86 ALA A C 1
ATOM 673 O O . ALA A 1 86 ? 8.512 -9.550 -4.023 1.00 94.06 86 ALA A O 1
ATOM 674 N N . ASN A 1 87 ? 7.702 -10.887 -5.629 1.00 91.75 87 ASN A N 1
ATOM 675 C CA . ASN A 1 87 ? 8.525 -10.284 -6.681 1.00 91.75 87 ASN A CA 1
ATOM 676 C C . ASN A 1 87 ? 8.081 -8.858 -7.020 1.00 91.75 87 ASN A C 1
ATOM 678 O O . ASN A 1 87 ? 8.946 -8.009 -7.219 1.00 91.75 87 ASN A O 1
ATOM 682 N N . LEU A 1 88 ? 6.774 -8.576 -7.020 1.00 91.75 88 LEU A N 1
ATOM 683 C CA . LEU A 1 88 ? 6.247 -7.222 -7.201 1.00 91.75 88 LEU A CA 1
ATOM 684 C C . LEU A 1 88 ? 6.798 -6.270 -6.132 1.00 91.75 88 LEU A C 1
ATOM 686 O O . LEU A 1 88 ? 7.310 -5.199 -6.447 1.00 91.75 88 LEU A O 1
ATOM 690 N N . TYR A 1 89 ? 6.756 -6.676 -4.864 1.00 91.38 89 TYR A N 1
ATOM 691 C CA . TYR A 1 89 ? 7.302 -5.852 -3.792 1.00 91.38 89 TYR A CA 1
ATOM 692 C C . TYR A 1 89 ? 8.826 -5.722 -3.836 1.00 91.38 89 TYR A C 1
ATOM 694 O O . TYR A 1 89 ? 9.349 -4.640 -3.576 1.00 91.38 89 TYR A O 1
ATOM 702 N N . LEU A 1 90 ? 9.550 -6.787 -4.189 1.00 90.94 90 LEU A N 1
ATOM 703 C CA . LEU A 1 90 ? 11.000 -6.708 -4.377 1.00 90.94 90 LEU A CA 1
ATOM 704 C C . LEU A 1 90 ? 11.374 -5.745 -5.510 1.00 90.94 90 LEU A C 1
ATOM 706 O O . LEU A 1 90 ? 12.344 -5.006 -5.354 1.00 90.94 90 LEU A O 1
ATOM 710 N N . ALA A 1 91 ? 10.602 -5.717 -6.600 1.00 88.88 91 ALA A N 1
ATOM 711 C CA . ALA A 1 91 ? 10.786 -4.764 -7.691 1.00 88.88 91 ALA A CA 1
ATOM 712 C C . ALA A 1 91 ? 10.562 -3.317 -7.222 1.00 88.88 91 ALA A C 1
ATOM 714 O O . ALA A 1 91 ? 11.367 -2.450 -7.532 1.00 88.88 91 ALA A O 1
ATOM 715 N N . LYS A 1 92 ? 9.552 -3.062 -6.382 1.00 89.50 92 LYS A N 1
ATOM 716 C CA . LYS A 1 92 ? 9.330 -1.729 -5.791 1.00 89.50 92 LYS A CA 1
ATOM 717 C C . LYS A 1 92 ? 10.443 -1.289 -4.843 1.00 89.50 92 LYS A C 1
ATOM 719 O O . LYS A 1 92 ? 10.843 -0.128 -4.845 1.00 89.50 92 LYS A O 1
ATOM 724 N N . ILE A 1 93 ? 10.942 -2.205 -4.007 1.00 88.38 93 ILE A N 1
ATOM 725 C CA . ILE A 1 93 ? 12.093 -1.927 -3.131 1.00 88.38 93 ILE A CA 1
ATOM 726 C C . ILE A 1 93 ? 13.314 -1.564 -3.985 1.00 88.38 93 ILE A C 1
ATOM 728 O O . ILE A 1 93 ? 14.051 -0.644 -3.641 1.00 88.38 93 ILE A O 1
ATOM 732 N N . HIS A 1 94 ? 13.507 -2.270 -5.099 1.00 87.81 94 HIS A N 1
ATOM 733 C CA . HIS A 1 94 ? 14.591 -2.022 -6.044 1.00 87.81 94 HIS A CA 1
ATOM 734 C C . HIS A 1 94 ? 14.474 -0.685 -6.756 1.00 87.81 94 HIS A C 1
ATOM 736 O O . HIS A 1 94 ? 15.418 0.090 -6.701 1.00 87.81 94 HIS A O 1
ATOM 742 N N . GLU A 1 95 ? 13.312 -0.374 -7.322 1.00 87.38 95 GLU A N 1
ATOM 743 C CA . GLU A 1 95 ? 13.047 0.899 -7.993 1.00 87.38 95 GLU A CA 1
ATOM 744 C C . GLU A 1 95 ? 13.341 2.092 -7.076 1.00 87.38 95 GLU A C 1
ATOM 746 O O . GLU A 1 95 ? 14.069 3.013 -7.446 1.00 87.38 95 GLU A O 1
ATOM 751 N N . ARG A 1 96 ? 12.854 2.048 -5.831 1.00 83.31 96 ARG A N 1
ATOM 752 C CA . ARG A 1 96 ? 13.138 3.099 -4.845 1.00 83.31 96 ARG A CA 1
ATOM 753 C C . ARG A 1 96 ? 14.613 3.215 -4.523 1.00 83.31 96 ARG A C 1
ATOM 755 O O . ARG A 1 96 ? 15.100 4.321 -4.307 1.00 83.31 96 ARG A O 1
ATOM 762 N N . GLU A 1 97 ? 15.316 2.093 -4.459 1.00 83.81 97 GLU A N 1
ATOM 763 C CA . GLU A 1 97 ? 16.744 2.116 -4.197 1.00 83.81 97 GLU A CA 1
ATOM 764 C C . GLU A 1 97 ? 17.530 2.651 -5.389 1.00 83.81 97 GLU A C 1
ATOM 766 O O . GLU A 1 97 ? 18.472 3.414 -5.202 1.00 83.81 97 GLU A O 1
ATOM 771 N N . THR A 1 98 ? 17.112 2.344 -6.611 1.00 84.06 98 THR A N 1
ATOM 772 C CA . THR A 1 98 ? 17.660 2.969 -7.813 1.00 84.06 98 THR A CA 1
ATOM 773 C C . THR A 1 98 ? 17.454 4.485 -7.778 1.00 84.06 98 THR A C 1
ATOM 775 O O . THR A 1 98 ? 18.395 5.230 -8.041 1.00 84.06 98 THR A O 1
ATOM 778 N N . ILE A 1 99 ? 16.278 4.962 -7.354 1.00 84.06 99 ILE A N 1
ATOM 779 C CA . ILE A 1 99 ? 16.002 6.401 -7.198 1.00 84.06 99 ILE A CA 1
ATOM 780 C C . ILE A 1 99 ? 16.861 7.022 -6.085 1.00 84.06 99 ILE A C 1
ATOM 782 O O . ILE A 1 99 ? 17.388 8.120 -6.249 1.00 84.06 99 ILE A O 1
ATOM 786 N N . ARG A 1 100 ? 17.018 6.333 -4.949 1.00 82.56 100 ARG A N 1
ATOM 787 C CA . ARG A 1 100 ? 17.760 6.832 -3.781 1.00 82.56 100 ARG A CA 1
ATOM 788 C C . ARG A 1 100 ? 19.270 6.862 -4.007 1.00 82.56 100 ARG A C 1
ATOM 790 O O . ARG A 1 100 ? 19.927 7.816 -3.603 1.00 82.56 100 ARG A O 1
ATOM 797 N N . SER A 1 101 ? 19.811 5.806 -4.604 1.00 83.88 101 SER A N 1
ATOM 798 C CA . SER A 1 101 ? 21.245 5.666 -4.872 1.00 83.88 101 SER A CA 1
ATOM 799 C C . SER A 1 101 ? 21.682 6.448 -6.112 1.00 83.88 101 SER A C 1
ATOM 801 O O . SER A 1 101 ? 22.854 6.799 -6.225 1.00 83.88 101 SER A O 1
ATOM 803 N N . GLY A 1 102 ? 20.754 6.723 -7.038 1.00 86.19 102 GLY A N 1
ATOM 804 C CA . GLY A 1 102 ? 21.060 7.293 -8.348 1.00 86.19 102 GLY A CA 1
ATOM 805 C C . GLY A 1 102 ? 21.785 6.317 -9.281 1.00 86.19 102 GLY A C 1
ATOM 806 O O . GLY A 1 102 ? 22.222 6.731 -10.353 1.00 86.19 102 GLY A O 1
ATOM 807 N N . ASP A 1 103 ? 21.926 5.043 -8.894 1.00 81.12 103 ASP A N 1
ATOM 808 C CA . ASP A 1 103 ? 22.596 4.013 -9.686 1.00 81.12 103 ASP A CA 1
ATOM 809 C C . ASP A 1 103 ? 21.568 3.108 -10.398 1.00 81.12 103 ASP A C 1
ATOM 811 O O . ASP A 1 103 ? 20.917 2.269 -9.761 1.00 81.12 103 ASP A O 1
ATOM 815 N N . PRO A 1 104 ? 21.412 3.230 -11.730 1.00 78.62 104 PRO A N 1
ATOM 816 C CA . PRO A 1 104 ? 20.515 2.377 -12.505 1.00 78.62 104 PRO A CA 1
ATOM 817 C C . PRO A 1 104 ? 21.024 0.935 -12.656 1.00 78.62 104 PRO A C 1
ATOM 819 O O . PRO A 1 104 ? 20.263 0.069 -13.084 1.00 78.62 104 PRO A O 1
ATOM 822 N N . LEU A 1 105 ? 22.287 0.648 -12.318 1.00 82.56 105 LEU A N 1
ATOM 823 C CA . LEU A 1 105 ? 22.894 -0.683 -12.437 1.00 82.56 105 LEU A CA 1
ATOM 824 C C . LEU A 1 105 ? 22.824 -1.500 -11.143 1.00 82.56 105 LEU A C 1
ATOM 826 O O . LEU A 1 105 ? 23.411 -2.584 -11.056 1.00 82.56 105 LEU A O 1
ATOM 830 N N . LEU A 1 106 ? 22.094 -1.013 -10.140 1.00 79.06 106 LEU A N 1
ATOM 831 C CA . LEU A 1 106 ? 21.960 -1.692 -8.862 1.00 79.06 106 LEU A CA 1
ATOM 832 C C . LEU A 1 106 ? 21.339 -3.080 -9.074 1.00 79.06 106 LEU A C 1
ATOM 834 O O . LEU A 1 106 ? 20.222 -3.224 -9.563 1.00 79.06 106 LEU A O 1
ATOM 838 N N . ASN A 1 107 ? 22.085 -4.136 -8.755 1.00 81.00 107 ASN A N 1
ATOM 839 C CA . ASN A 1 107 ? 21.639 -5.504 -9.007 1.00 81.00 107 ASN A CA 1
ATOM 840 C C . ASN A 1 107 ? 20.470 -5.867 -8.074 1.00 81.00 107 ASN A C 1
ATOM 842 O O . ASN A 1 107 ? 20.536 -5.641 -6.866 1.00 81.00 107 ASN A O 1
ATOM 846 N N . MET A 1 108 ? 19.435 -6.521 -8.602 1.00 75.94 108 MET A N 1
ATOM 847 C CA . MET A 1 108 ? 18.311 -7.035 -7.817 1.00 75.94 108 MET A CA 1
ATOM 848 C C . MET A 1 108 ? 18.717 -7.968 -6.662 1.00 75.94 108 MET A C 1
ATOM 850 O O . MET A 1 108 ? 18.073 -8.000 -5.607 1.00 75.94 108 MET A O 1
ATOM 854 N N . ASP A 1 109 ? 19.822 -8.695 -6.811 1.00 76.94 109 ASP A N 1
ATOM 855 C CA . ASP A 1 109 ? 20.380 -9.512 -5.733 1.00 76.94 109 ASP A CA 1
ATOM 856 C C . ASP A 1 109 ? 20.857 -8.678 -4.535 1.00 76.94 109 ASP A C 1
ATOM 858 O O . ASP A 1 109 ? 20.870 -9.179 -3.406 1.00 76.94 109 ASP A O 1
ATOM 862 N N . HIS A 1 110 ? 21.189 -7.401 -4.751 1.00 76.38 110 HIS A N 1
ATOM 863 C CA . HIS A 1 110 ? 21.549 -6.472 -3.688 1.00 76.38 110 HIS A CA 1
ATOM 864 C C . HIS A 1 110 ? 20.346 -6.185 -2.783 1.00 76.38 110 HIS A C 1
ATOM 866 O O . HIS A 1 110 ? 20.451 -6.344 -1.569 1.00 76.38 110 HIS A O 1
ATOM 872 N N . CYS A 1 111 ? 19.164 -5.906 -3.338 1.00 71.56 111 CYS A N 1
ATOM 873 C CA . CYS A 1 111 ? 17.943 -5.712 -2.543 1.00 71.56 111 CYS A CA 1
ATOM 874 C C . CYS A 1 111 ? 17.554 -6.982 -1.763 1.00 71.56 111 CYS A C 1
ATOM 876 O O . CYS A 1 111 ? 17.087 -6.921 -0.622 1.00 71.56 111 CYS A O 1
ATOM 878 N N . ARG A 1 112 ? 17.809 -8.165 -2.338 1.00 76.00 112 ARG A N 1
ATOM 879 C CA . ARG A 1 112 ? 17.517 -9.462 -1.702 1.00 76.00 112 ARG A CA 1
ATOM 880 C C . ARG A 1 112 ? 18.447 -9.820 -0.546 1.00 76.00 112 ARG A C 1
ATOM 882 O O . ARG A 1 112 ? 18.007 -10.526 0.359 1.00 76.00 112 ARG A O 1
ATOM 889 N N . LYS A 1 113 ? 19.706 -9.375 -0.574 1.00 79.06 113 LYS A N 1
ATOM 890 C CA . LYS A 1 113 ? 20.743 -9.793 0.390 1.00 79.06 113 LYS A CA 1
ATOM 891 C C . LYS A 1 113 ? 21.226 -8.677 1.309 1.00 79.06 113 LYS A C 1
ATOM 893 O O . LYS A 1 113 ? 21.719 -8.975 2.391 1.00 79.06 113 LYS A O 1
ATOM 898 N N . SER A 1 114 ? 21.066 -7.413 0.921 1.00 77.06 114 SER A N 1
ATOM 899 C CA . SER A 1 114 ? 21.595 -6.291 1.695 1.00 77.06 114 SER A CA 1
ATOM 900 C C . SER A 1 114 ? 20.911 -6.176 3.057 1.00 77.06 114 SER A C 1
ATOM 902 O O . SER A 1 114 ? 19.712 -6.442 3.202 1.00 77.06 114 SER A O 1
ATOM 904 N N . LEU A 1 115 ? 21.699 -5.802 4.065 1.00 75.50 115 LEU A N 1
ATOM 905 C CA . LEU A 1 115 ? 21.234 -5.551 5.426 1.00 75.50 115 LEU A CA 1
ATOM 906 C C . LEU A 1 115 ? 20.477 -4.221 5.540 1.00 75.50 115 LEU A C 1
ATOM 908 O O . LEU A 1 115 ? 19.628 -4.090 6.417 1.00 75.50 115 LEU A O 1
ATOM 912 N N . SER A 1 116 ? 20.721 -3.276 4.625 1.00 75.94 116 SER A N 1
ATOM 913 C CA . SER A 1 116 ? 20.054 -1.967 4.610 1.00 75.94 116 SER A CA 1
ATOM 914 C C . SER A 1 116 ? 18.543 -2.056 4.390 1.00 75.94 116 SER A C 1
ATOM 916 O O . SER A 1 116 ? 17.836 -1.149 4.798 1.00 75.94 116 SER A O 1
ATOM 918 N N . PHE A 1 117 ? 18.053 -3.156 3.803 1.00 79.69 117 PHE A N 1
ATOM 919 C CA . PHE A 1 117 ? 16.628 -3.364 3.497 1.00 79.69 117 PHE A CA 1
ATOM 920 C C . PHE A 1 117 ? 15.953 -4.401 4.391 1.00 79.69 117 PHE A C 1
ATOM 922 O O . PHE A 1 117 ? 14.898 -4.937 4.051 1.00 79.69 117 PHE A O 1
ATOM 929 N N . VAL A 1 118 ? 16.579 -4.784 5.506 1.00 85.56 118 VAL A N 1
ATOM 930 C CA . VAL A 1 118 ? 15.962 -5.722 6.452 1.00 85.56 118 VAL A CA 1
ATOM 931 C C . VAL A 1 118 ? 14.584 -5.237 6.932 1.00 85.56 118 VAL A C 1
ATOM 933 O O . VAL A 1 118 ? 13.666 -6.062 6.887 1.00 85.56 118 VAL A O 1
ATOM 936 N N . PRO A 1 119 ? 14.378 -3.965 7.340 1.00 87.12 119 PRO A N 1
ATOM 937 C CA . PRO A 1 119 ? 13.058 -3.524 7.788 1.00 87.12 119 PRO A CA 1
ATOM 938 C C . PRO A 1 119 ? 12.020 -3.520 6.653 1.00 87.12 119 PRO A C 1
ATOM 940 O O . PRO A 1 119 ? 10.940 -4.082 6.836 1.00 87.12 119 PRO A O 1
ATOM 943 N N . GLU A 1 120 ? 12.358 -3.015 5.462 1.00 88.00 120 GLU A N 1
ATOM 944 C CA . GLU A 1 120 ? 11.498 -3.016 4.266 1.00 88.00 120 GLU A CA 1
ATOM 945 C C . GLU A 1 120 ? 11.091 -4.440 3.878 1.00 88.00 120 GLU A C 1
ATOM 947 O O . GLU A 1 120 ? 9.917 -4.725 3.640 1.00 88.00 120 GLU A O 1
ATOM 952 N N . ARG A 1 121 ? 12.056 -5.368 3.835 1.00 89.62 121 ARG A N 1
ATOM 953 C CA . ARG A 1 121 ? 11.780 -6.771 3.508 1.00 89.62 121 ARG A CA 1
ATOM 954 C C . ARG A 1 121 ? 10.920 -7.433 4.571 1.00 89.62 121 ARG A C 1
ATOM 956 O O . ARG A 1 121 ? 10.059 -8.237 4.225 1.00 89.62 121 ARG A O 1
ATOM 963 N N . ASN A 1 122 ? 11.143 -7.137 5.849 1.00 92.69 122 ASN A N 1
ATOM 964 C CA . ASN A 1 122 ? 10.319 -7.689 6.920 1.00 92.69 122 ASN A CA 1
ATOM 965 C C . ASN A 1 122 ? 8.871 -7.203 6.800 1.00 92.69 122 ASN A C 1
ATOM 967 O O . ASN A 1 122 ? 7.962 -8.030 6.831 1.00 92.69 122 ASN A O 1
ATOM 971 N N . GLN A 1 123 ? 8.654 -5.905 6.574 1.00 91.56 123 GLN A N 1
ATOM 972 C CA . GLN A 1 123 ? 7.314 -5.362 6.342 1.00 91.56 123 GLN A CA 1
A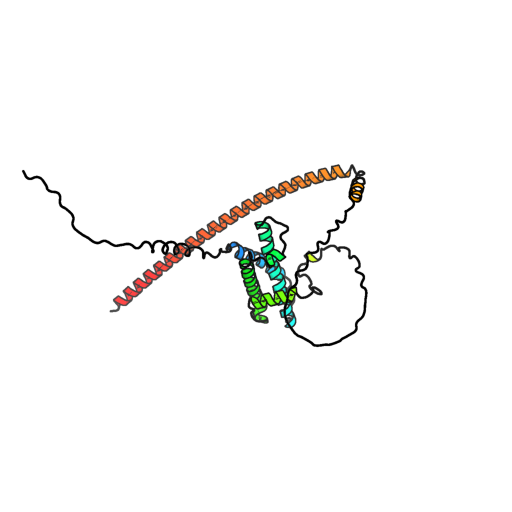TOM 973 C C . GLN A 1 123 ? 6.669 -5.939 5.074 1.00 91.56 123 GLN A C 1
ATOM 975 O O . GLN A 1 123 ? 5.499 -6.319 5.096 1.00 91.56 123 GLN A O 1
ATOM 980 N N . MET A 1 124 ? 7.431 -6.083 3.987 1.00 94.44 124 MET A N 1
ATOM 981 C CA . MET A 1 124 ? 6.976 -6.771 2.777 1.00 94.44 124 MET A CA 1
ATOM 982 C C . MET A 1 124 ? 6.473 -8.181 3.102 1.00 94.44 124 MET A C 1
ATOM 984 O O . MET A 1 124 ? 5.371 -8.547 2.703 1.00 94.44 124 MET A O 1
ATOM 988 N N . TRP A 1 125 ? 7.252 -8.983 3.833 1.00 96.06 125 TRP A N 1
ATOM 989 C CA . TRP A 1 125 ? 6.855 -10.350 4.168 1.00 96.06 125 TRP A CA 1
ATOM 990 C C . TRP A 1 125 ? 5.597 -10.411 5.036 1.00 96.06 125 TRP A C 1
ATOM 992 O O . TRP A 1 125 ? 4.782 -11.315 4.841 1.00 96.06 125 TRP A O 1
ATOM 1002 N N . ILE A 1 126 ? 5.410 -9.456 5.952 1.00 95.50 126 ILE A N 1
ATOM 1003 C CA . ILE A 1 126 ? 4.178 -9.326 6.742 1.00 95.50 126 ILE A CA 1
ATOM 1004 C C . ILE A 1 126 ? 2.984 -9.090 5.809 1.00 95.50 126 ILE A C 1
ATOM 1006 O O . ILE A 1 126 ? 2.026 -9.859 5.856 1.00 95.50 126 ILE A O 1
ATOM 1010 N N . LYS A 1 127 ? 3.084 -8.128 4.883 1.00 93.06 127 LYS A N 1
ATOM 1011 C CA . LYS A 1 127 ? 2.017 -7.816 3.916 1.00 93.06 127 LYS A CA 1
ATOM 1012 C C . LYS A 1 127 ? 1.699 -8.976 2.976 1.00 93.06 127 LYS A C 1
ATOM 1014 O O . LYS A 1 127 ? 0.532 -9.298 2.765 1.00 93.06 127 LYS A O 1
ATOM 1019 N N . VAL A 1 128 ? 2.722 -9.649 2.442 1.00 95.25 128 VAL A N 1
ATOM 1020 C CA . VAL A 1 128 ? 2.533 -10.853 1.610 1.00 95.25 128 VAL A CA 1
ATOM 1021 C C . VAL A 1 128 ? 1.789 -11.931 2.398 1.00 95.25 128 VAL A C 1
ATOM 1023 O O . VAL A 1 128 ? 0.897 -12.582 1.858 1.00 95.25 128 VAL A O 1
ATOM 1026 N N . THR A 1 129 ? 2.134 -12.111 3.674 1.00 97.19 129 THR A N 1
ATOM 1027 C CA . THR A 1 129 ? 1.495 -13.100 4.552 1.00 97.19 129 THR A CA 1
ATOM 1028 C C . THR A 1 129 ? 0.033 -12.762 4.803 1.00 97.19 129 THR A C 1
ATOM 1030 O O . THR A 1 129 ? -0.829 -13.616 4.611 1.00 97.19 129 THR A O 1
ATOM 1033 N N . GLU A 1 130 ? -0.252 -11.518 5.178 1.00 96.12 130 GLU A N 1
ATOM 1034 C CA . GLU A 1 130 ? -1.607 -11.027 5.412 1.00 96.12 130 GLU A CA 1
ATOM 1035 C C . GLU A 1 130 ? -2.481 -11.193 4.166 1.00 96.12 130 GLU A C 1
ATOM 1037 O O . GLU A 1 130 ? -3.499 -11.879 4.220 1.00 96.12 130 GLU A O 1
ATOM 1042 N N . ARG A 1 131 ? -2.038 -10.687 3.009 1.00 93.38 131 ARG A N 1
ATOM 1043 C CA . ARG A 1 131 ? -2.781 -10.791 1.741 1.00 93.38 131 ARG A CA 1
ATOM 1044 C C . ARG A 1 131 ? -2.977 -12.238 1.296 1.00 93.38 131 ARG A C 1
ATOM 1046 O O . ARG A 1 131 ? -4.048 -12.607 0.818 1.00 93.38 131 ARG A O 1
ATOM 1053 N N . CYS A 1 132 ? -1.968 -13.088 1.484 1.00 96.38 132 CYS A N 1
ATOM 1054 C CA . CYS A 1 132 ? -2.093 -14.516 1.205 1.00 96.38 132 CYS A CA 1
ATOM 1055 C C . CYS A 1 132 ? -3.147 -15.174 2.106 1.00 96.38 132 CYS A C 1
ATOM 1057 O O . CYS A 1 132 ? -3.907 -16.022 1.637 1.00 96.38 132 CYS A O 1
ATOM 1059 N N . ASN A 1 133 ? -3.205 -14.795 3.382 1.00 96.50 133 ASN A N 1
ATOM 1060 C CA . ASN A 1 133 ? -4.183 -15.319 4.328 1.00 96.50 133 ASN A CA 1
ATOM 1061 C C . ASN A 1 133 ? -5.591 -14.777 4.068 1.00 96.50 133 ASN A C 1
ATOM 1063 O O . ASN A 1 133 ? -6.540 -15.542 4.180 1.00 96.50 133 ASN A O 1
ATOM 1067 N N . VAL A 1 134 ? -5.740 -13.522 3.644 1.00 95.38 134 VAL A N 1
ATOM 1068 C CA . VAL A 1 134 ? -7.037 -12.984 3.202 1.00 95.38 134 VAL A CA 1
ATOM 1069 C C . VAL A 1 134 ? -7.565 -13.783 2.009 1.00 95.38 134 VAL A C 1
ATOM 1071 O O . VAL A 1 134 ? -8.723 -14.183 1.995 1.00 95.38 134 VAL A O 1
ATOM 1074 N N . ARG A 1 135 ? -6.706 -14.087 1.029 1.00 94.38 135 ARG A N 1
ATOM 1075 C CA . ARG A 1 135 ? -7.129 -14.761 -0.207 1.00 94.38 135 ARG A CA 1
ATOM 1076 C C . ARG A 1 135 ? -7.305 -16.277 -0.080 1.00 94.38 135 ARG A C 1
ATOM 1078 O O . ARG A 1 135 ? -8.162 -16.849 -0.744 1.00 94.38 135 ARG A O 1
ATOM 1085 N N . PHE A 1 136 ? -6.469 -16.948 0.713 1.00 94.88 136 PHE A N 1
ATOM 1086 C CA . PHE A 1 136 ? -6.420 -18.417 0.779 1.00 94.88 136 PHE A CA 1
ATOM 1087 C C . PHE A 1 136 ? -6.594 -18.990 2.190 1.00 94.88 136 PHE A C 1
ATOM 1089 O O . PHE A 1 136 ? -6.607 -20.213 2.341 1.00 94.88 136 PHE A O 1
ATOM 1096 N N . GLY A 1 137 ? -6.695 -18.148 3.220 1.00 94.12 137 GLY A N 1
ATOM 1097 C CA . GLY A 1 137 ? -6.729 -18.579 4.619 1.00 94.12 137 GLY A CA 1
ATOM 1098 C C . GLY A 1 137 ? -7.970 -19.391 4.965 1.00 94.12 137 GLY A C 1
ATOM 1099 O O . GLY A 1 137 ? -7.853 -20.375 5.688 1.00 94.12 137 GLY A O 1
ATOM 1100 N N . GLU A 1 138 ? -9.123 -19.053 4.386 1.00 94.50 138 GLU A N 1
ATOM 1101 C CA . GLU A 1 138 ? -10.367 -19.806 4.586 1.00 94.50 138 GLU A CA 1
ATOM 1102 C C . GLU A 1 138 ? -10.278 -21.227 4.001 1.00 94.50 138 GLU A C 1
ATOM 1104 O O . GLU A 1 138 ? -10.648 -22.200 4.652 1.00 94.50 138 GLU A O 1
ATOM 1109 N N . ALA A 1 139 ? -9.710 -21.372 2.798 1.00 93.56 139 ALA A N 1
ATOM 1110 C CA . ALA A 1 139 ? -9.649 -22.656 2.097 1.00 93.56 139 ALA A CA 1
ATOM 1111 C C . ALA A 1 139 ? -8.479 -23.558 2.533 1.00 93.56 139 ALA A C 1
ATOM 1113 O O . ALA A 1 139 ? -8.580 -24.784 2.471 1.00 93.56 139 ALA A O 1
ATOM 1114 N N . LEU A 1 140 ? -7.333 -22.975 2.906 1.00 94.00 140 LEU A N 1
ATOM 1115 C CA . LEU A 1 140 ? -6.076 -23.707 3.133 1.00 94.00 140 LEU A CA 1
ATOM 1116 C C . LEU A 1 140 ? -5.475 -23.511 4.531 1.00 94.00 140 LEU A C 1
ATOM 1118 O O . LEU A 1 140 ? -4.404 -24.069 4.800 1.00 94.00 140 LEU A O 1
ATOM 1122 N N . GLY A 1 141 ? -6.128 -22.732 5.392 1.00 95.31 141 GLY A N 1
ATOM 1123 C CA . GLY A 1 141 ? -5.612 -22.326 6.694 1.00 95.31 141 GLY A CA 1
ATOM 1124 C C . GLY A 1 141 ? -4.643 -21.146 6.612 1.00 95.31 141 GLY A C 1
ATOM 1125 O O . GLY A 1 141 ? -4.028 -20.873 5.574 1.00 95.31 141 GLY A O 1
ATOM 1126 N N . THR A 1 142 ? -4.500 -20.450 7.739 1.00 96.94 142 THR A N 1
ATOM 1127 C CA . THR A 1 142 ? -3.591 -19.313 7.885 1.00 96.94 142 THR A CA 1
ATOM 1128 C C . THR A 1 142 ? -2.134 -19.766 7.932 1.00 96.94 142 THR A C 1
ATOM 1130 O O . THR A 1 142 ? -1.791 -20.821 8.470 1.00 96.94 142 THR A O 1
ATOM 1133 N N . LEU A 1 143 ? -1.262 -18.953 7.341 1.00 97.19 143 LEU A N 1
ATOM 1134 C CA . LEU A 1 143 ? 0.180 -19.143 7.336 1.00 97.19 143 LEU A CA 1
ATOM 1135 C C . LEU A 1 143 ? 0.876 -18.039 8.127 1.00 97.19 143 LEU A C 1
ATOM 1137 O O . LEU A 1 143 ? 0.440 -16.889 8.128 1.00 97.19 143 LEU A O 1
ATOM 1141 N N . ASN A 1 144 ? 1.994 -18.382 8.757 1.00 97.88 144 ASN A N 1
ATOM 1142 C CA . ASN A 1 144 ? 2.921 -17.411 9.323 1.00 97.88 144 ASN A CA 1
ATOM 1143 C C . ASN A 1 144 ? 3.967 -16.959 8.284 1.00 97.88 144 ASN A C 1
ATOM 1145 O O . ASN A 1 144 ? 4.136 -17.568 7.223 1.00 97.88 144 ASN A O 1
ATOM 1149 N N . VAL A 1 145 ? 4.702 -15.896 8.617 1.00 97.06 145 VAL A N 1
ATOM 1150 C CA . VAL A 1 145 ? 5.721 -15.292 7.741 1.00 97.06 145 VAL A CA 1
ATOM 1151 C C . VAL A 1 145 ? 6.787 -16.298 7.293 1.00 97.06 145 VAL A C 1
ATOM 1153 O O . VAL A 1 145 ? 7.179 -16.319 6.126 1.00 97.06 145 VAL A O 1
ATOM 1156 N N . GLU A 1 146 ? 7.236 -17.179 8.186 1.00 97.81 146 GLU A N 1
ATOM 1157 C CA . GLU A 1 146 ? 8.274 -18.168 7.871 1.00 97.81 146 GLU A CA 1
ATOM 1158 C C . GLU A 1 146 ? 7.772 -19.256 6.910 1.00 97.81 146 GLU A C 1
ATOM 1160 O O . GLU A 1 146 ? 8.496 -19.699 6.015 1.00 97.81 146 GLU A O 1
ATOM 1165 N N . GLN A 1 147 ? 6.502 -19.647 7.018 1.00 97.69 147 GLN A N 1
ATOM 1166 C CA . GLN A 1 147 ? 5.861 -20.560 6.074 1.00 97.69 147 GLN A CA 1
ATOM 1167 C C . GLN A 1 147 ? 5.727 -19.926 4.686 1.00 97.69 147 GLN A C 1
ATOM 1169 O O . GLN A 1 147 ? 5.987 -20.596 3.686 1.00 97.69 147 GLN A O 1
ATOM 1174 N N . ILE A 1 148 ? 5.382 -18.639 4.615 1.00 97.69 148 ILE A N 1
ATOM 1175 C CA . ILE A 1 148 ? 5.307 -17.883 3.358 1.00 97.69 148 ILE A CA 1
ATOM 1176 C C . ILE A 1 148 ? 6.685 -17.780 2.697 1.00 97.69 148 ILE A C 1
ATOM 1178 O O . ILE A 1 148 ? 6.827 -18.137 1.525 1.00 97.69 148 ILE A O 1
ATOM 1182 N N . LYS A 1 149 ? 7.726 -17.409 3.455 1.00 96.25 149 LYS A N 1
ATOM 1183 C CA . LYS A 1 149 ? 9.120 -17.413 2.976 1.00 96.25 149 LYS A CA 1
ATOM 1184 C C . LYS A 1 149 ? 9.535 -18.787 2.451 1.00 96.25 149 LYS A C 1
ATOM 1186 O O . LYS A 1 149 ? 10.164 -18.886 1.398 1.00 96.25 149 LYS A O 1
ATOM 1191 N N . LYS A 1 150 ? 9.148 -19.864 3.143 1.00 96.44 150 LYS A N 1
ATOM 1192 C CA . LYS A 1 150 ? 9.422 -21.240 2.707 1.00 96.44 150 LYS A CA 1
ATOM 1193 C C . LYS A 1 150 ? 8.711 -21.585 1.396 1.00 96.44 150 LYS A C 1
ATOM 1195 O O . LYS A 1 150 ? 9.315 -22.223 0.537 1.00 96.44 150 LYS A O 1
ATOM 1200 N N . ILE A 1 151 ? 7.458 -21.161 1.212 1.00 95.56 151 ILE A N 1
ATOM 1201 C CA . ILE A 1 151 ? 6.724 -21.328 -0.055 1.00 95.56 151 ILE A CA 1
ATOM 1202 C C . ILE A 1 151 ? 7.450 -20.599 -1.190 1.00 95.56 151 ILE A C 1
ATOM 1204 O O . ILE A 1 151 ? 7.700 -21.204 -2.234 1.00 95.56 151 ILE A O 1
ATOM 1208 N N . PHE A 1 152 ? 7.849 -19.347 -0.961 1.00 94.75 152 PHE A N 1
ATOM 1209 C CA . PHE A 1 152 ? 8.600 -18.551 -1.929 1.00 94.75 152 PHE A CA 1
ATOM 1210 C C . PHE A 1 152 ? 9.939 -19.204 -2.307 1.00 94.75 152 PHE A C 1
ATOM 1212 O O . PHE A 1 152 ? 10.219 -19.409 -3.489 1.00 94.75 152 PHE A O 1
ATOM 1219 N N . GLY A 1 153 ? 10.738 -19.616 -1.316 1.00 93.69 153 GLY A N 1
ATOM 1220 C CA . GLY A 1 153 ? 12.019 -20.295 -1.536 1.00 93.69 153 GLY A CA 1
ATOM 1221 C C . GLY A 1 153 ? 11.870 -21.617 -2.295 1.00 93.69 153 GLY A C 1
ATOM 1222 O O . GLY A 1 153 ? 12.617 -21.889 -3.234 1.00 93.69 153 GLY A O 1
ATOM 1223 N N . ASN A 1 154 ? 10.844 -22.406 -1.966 1.00 93.12 154 ASN A N 1
ATOM 1224 C CA . ASN A 1 154 ? 10.530 -23.637 -2.691 1.00 93.12 154 ASN A CA 1
ATOM 1225 C C . ASN A 1 154 ? 10.126 -23.378 -4.148 1.00 93.12 154 ASN A C 1
ATOM 1227 O O . ASN A 1 154 ? 10.357 -24.237 -5.000 1.00 93.12 154 ASN A O 1
ATOM 1231 N N . ARG A 1 155 ? 9.494 -22.234 -4.443 1.00 88.12 155 ARG A N 1
ATOM 1232 C CA . ARG A 1 155 ? 9.128 -21.849 -5.811 1.00 88.12 155 ARG A CA 1
ATOM 1233 C C . ARG A 1 155 ? 10.346 -21.363 -6.596 1.00 88.12 155 ARG A C 1
ATOM 1235 O O . ARG A 1 155 ? 10.502 -21.781 -7.736 1.00 88.12 155 ARG A O 1
ATOM 1242 N N . LEU A 1 156 ? 11.242 -20.595 -5.970 1.00 86.19 156 LEU A N 1
ATOM 1243 C CA . LEU A 1 156 ? 12.525 -20.183 -6.560 1.00 86.19 156 LEU A CA 1
ATOM 1244 C C . LEU A 1 156 ? 13.403 -21.374 -6.965 1.00 86.19 156 LEU A C 1
ATOM 1246 O O . LEU A 1 156 ? 14.043 -21.336 -8.010 1.00 86.19 156 LEU A O 1
ATOM 1250 N N . ALA A 1 157 ? 13.423 -22.434 -6.154 1.00 83.62 157 ALA A N 1
ATOM 1251 C CA . ALA A 1 157 ? 14.221 -23.630 -6.421 1.00 83.62 157 ALA A CA 1
ATOM 1252 C C . ALA A 1 157 ? 13.658 -24.519 -7.548 1.00 83.62 157 ALA A C 1
ATOM 1254 O O . ALA A 1 157 ? 14.337 -25.444 -7.995 1.00 83.62 157 ALA A O 1
ATOM 1255 N N . ARG A 1 158 ? 12.419 -24.288 -8.008 1.00 80.44 158 ARG A N 1
ATOM 1256 C CA . ARG A 1 158 ? 11.798 -25.084 -9.076 1.00 80.44 158 ARG A CA 1
ATOM 1257 C C . ARG A 1 158 ? 12.152 -24.495 -10.449 1.00 80.44 158 ARG A C 1
ATOM 1259 O O . ARG A 1 158 ? 11.794 -23.351 -10.721 1.00 80.44 158 ARG A O 1
ATOM 1266 N N . PRO A 1 159 ? 12.785 -25.266 -11.353 1.00 59.28 159 PRO A N 1
ATOM 1267 C CA . PRO A 1 159 ? 13.030 -24.824 -12.723 1.00 59.28 159 PRO A CA 1
ATOM 1268 C C . PRO A 1 159 ? 11.711 -24.479 -13.429 1.00 59.28 159 PRO A C 1
ATOM 1270 O O . PRO A 1 159 ? 10.767 -25.274 -13.389 1.00 59.28 159 PRO A O 1
ATOM 1273 N N . LYS A 1 160 ? 11.659 -23.310 -14.085 1.00 61.19 160 LYS A N 1
ATOM 1274 C CA . LYS A 1 160 ? 10.505 -22.741 -14.812 1.00 61.19 160 LYS A CA 1
ATOM 1275 C C . LYS A 1 160 ? 10.094 -23.563 -16.050 1.00 61.19 160 LYS A C 1
ATOM 1277 O O . LYS A 1 160 ? 10.054 -23.035 -17.151 1.00 61.19 160 LYS A O 1
ATOM 1282 N N . LYS A 1 161 ? 9.806 -24.860 -15.923 1.00 57.81 161 LYS A N 1
ATOM 1283 C CA . LYS A 1 161 ? 9.377 -25.655 -17.086 1.00 57.81 161 LYS A CA 1
ATOM 1284 C C . LYS A 1 161 ? 7.941 -25.342 -17.527 1.00 57.81 161 LYS A C 1
ATOM 1286 O O . LYS A 1 161 ? 7.669 -25.472 -18.708 1.00 57.81 161 LYS A O 1
ATOM 1291 N N . ASN A 1 162 ? 7.064 -24.864 -16.629 1.00 50.03 162 ASN A N 1
ATOM 1292 C CA . ASN A 1 162 ? 5.625 -24.698 -16.911 1.00 50.03 162 ASN A CA 1
ATOM 1293 C C . ASN A 1 162 ? 4.991 -23.408 -16.333 1.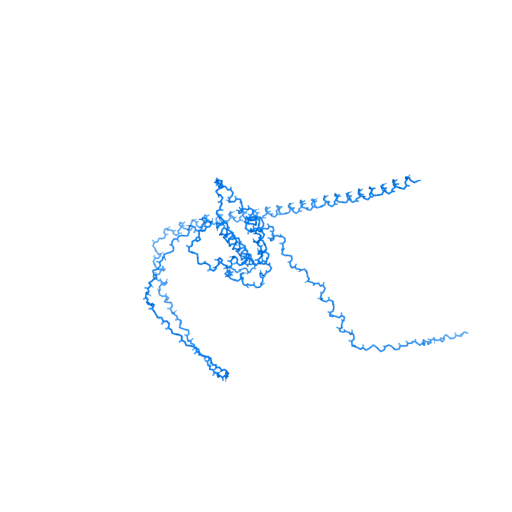00 50.03 162 ASN A C 1
ATOM 1295 O O . ASN A 1 162 ? 3.794 -23.400 -16.052 1.00 50.03 162 ASN A O 1
ATOM 1299 N N . HIS A 1 163 ? 5.752 -22.340 -16.068 1.00 53.28 163 HIS A N 1
ATOM 1300 C CA . HIS A 1 163 ? 5.135 -21.098 -15.580 1.00 53.28 163 HIS A CA 1
ATOM 1301 C C . HIS A 1 163 ? 4.590 -20.309 -16.774 1.00 53.28 163 HIS A C 1
ATOM 1303 O O . HIS A 1 163 ? 5.369 -19.777 -17.558 1.00 53.28 163 HIS A O 1
ATOM 1309 N N . ILE A 1 164 ? 3.265 -20.291 -16.925 1.00 52.22 164 ILE A N 1
ATOM 1310 C CA . ILE A 1 164 ? 2.566 -19.379 -17.832 1.00 52.22 164 ILE A CA 1
ATOM 1311 C C . ILE A 1 164 ? 2.591 -18.012 -17.138 1.00 52.22 164 ILE A C 1
ATOM 1313 O O . ILE A 1 164 ? 2.021 -17.914 -16.049 1.00 52.22 164 ILE A O 1
ATOM 1317 N N . PRO A 1 165 ? 3.265 -16.990 -17.691 1.00 50.03 165 PRO A N 1
ATOM 1318 C CA . PRO A 1 165 ? 3.232 -15.655 -17.117 1.00 50.03 165 PRO A CA 1
ATOM 1319 C C . PRO A 1 165 ? 1.784 -15.166 -17.061 1.00 50.03 165 PRO A C 1
ATOM 1321 O O . PRO A 1 165 ? 1.069 -15.195 -18.062 1.00 50.03 165 PRO A O 1
ATOM 1324 N N . SER A 1 166 ? 1.350 -14.707 -15.891 1.00 49.03 166 SER A N 1
ATOM 1325 C CA . SER A 1 166 ? 0.014 -14.135 -15.676 1.00 49.03 166 SER A CA 1
ATOM 1326 C C . SER A 1 166 ? -0.184 -12.799 -16.413 1.00 49.03 166 SER A C 1
ATOM 1328 O O . SER A 1 166 ? -1.286 -12.252 -16.407 1.00 49.03 166 SER A O 1
ATOM 1330 N N . ARG A 1 167 ? 0.876 -12.255 -17.031 1.00 45.16 167 ARG A N 1
ATOM 1331 C CA . ARG A 1 167 ? 0.907 -10.939 -17.671 1.00 45.16 167 ARG A CA 1
ATOM 1332 C C . ARG A 1 167 ? 1.092 -11.082 -19.192 1.00 45.16 167 ARG A C 1
ATOM 1334 O O . ARG A 1 167 ? 2.068 -11.691 -19.624 1.00 45.16 167 ARG A O 1
ATOM 1341 N N . PRO A 1 168 ? 0.199 -10.511 -20.020 1.00 44.78 168 PRO A N 1
ATOM 1342 C CA . PRO A 1 168 ? 0.286 -10.615 -21.479 1.00 44.78 168 PRO A CA 1
ATOM 1343 C C . PRO A 1 168 ? 1.456 -9.829 -22.097 1.00 44.78 168 PRO A C 1
ATOM 1345 O O . PRO A 1 168 ? 1.780 -10.053 -23.259 1.00 44.78 168 PRO A O 1
ATOM 1348 N N . GLU A 1 169 ? 2.120 -8.945 -21.347 1.00 52.69 169 GLU A N 1
ATOM 1349 C CA . GLU A 1 169 ? 3.242 -8.142 -21.862 1.00 52.69 169 GLU A CA 1
ATOM 1350 C C . GLU A 1 169 ? 4.535 -8.948 -22.061 1.00 52.69 169 GLU A C 1
ATOM 1352 O O . GLU A 1 169 ? 5.339 -8.612 -22.928 1.00 52.69 169 GLU A O 1
ATOM 1357 N N . ASP A 1 170 ? 4.686 -10.083 -21.371 1.00 48.25 170 ASP A N 1
ATOM 1358 C CA . ASP A 1 170 ? 5.836 -10.982 -21.543 1.00 48.25 170 ASP A CA 1
ATOM 1359 C C . ASP A 1 170 ? 5.760 -11.817 -22.843 1.00 48.25 170 ASP A C 1
ATOM 1361 O O . ASP A 1 170 ? 6.714 -12.510 -23.198 1.00 48.25 170 ASP A O 1
ATOM 1365 N N . LEU A 1 171 ? 4.641 -11.756 -23.582 1.00 46.00 171 LEU A N 1
ATOM 1366 C CA . LEU A 1 171 ? 4.448 -12.457 -24.862 1.00 46.00 171 LEU A CA 1
ATOM 1367 C C . LEU A 1 171 ? 4.948 -11.666 -26.081 1.00 46.00 171 LEU A C 1
ATOM 1369 O O . LEU A 1 171 ? 5.038 -12.233 -27.169 1.00 46.00 171 LEU A O 1
ATOM 1373 N N . LEU A 1 172 ? 5.288 -10.382 -25.923 1.00 46.44 172 LEU A N 1
ATOM 1374 C CA . LEU A 1 172 ? 5.790 -9.534 -27.015 1.00 46.44 172 LEU A CA 1
ATOM 1375 C C . LEU A 1 172 ? 7.326 -9.527 -27.125 1.00 46.44 172 LEU A C 1
ATOM 1377 O O . LEU A 1 172 ? 7.892 -8.800 -27.943 1.00 46.44 172 LEU A O 1
ATOM 1381 N N . GLY A 1 173 ? 8.009 -10.374 -26.348 1.00 37.41 173 GLY A N 1
ATOM 1382 C CA . GLY A 1 173 ? 9.435 -10.645 -26.496 1.00 37.41 173 GLY A CA 1
ATOM 1383 C C . GLY A 1 173 ? 9.732 -11.356 -27.817 1.00 37.41 173 GLY A C 1
ATOM 1384 O O . GLY A 1 173 ? 9.623 -12.577 -27.916 1.00 37.41 173 GLY A O 1
ATOM 1385 N N . LEU A 1 174 ? 10.110 -10.570 -28.825 1.00 36.41 174 LEU A N 1
ATOM 1386 C CA . LEU A 1 174 ? 10.658 -11.004 -30.112 1.00 36.41 174 LEU A CA 1
ATOM 1387 C C . LEU A 1 174 ? 11.664 -12.167 -29.952 1.00 36.41 174 LEU A C 1
ATOM 1389 O O . LEU A 1 174 ? 12.468 -12.160 -29.015 1.00 36.41 174 LEU A O 1
ATOM 1393 N N . PRO A 1 175 ? 11.663 -13.157 -30.865 1.00 39.12 175 PRO A N 1
ATOM 1394 C CA . PRO A 1 175 ? 12.494 -14.345 -30.739 1.00 39.12 175 PRO A CA 1
ATOM 1395 C C . PRO A 1 175 ? 13.974 -13.982 -30.909 1.00 39.12 175 PRO A C 1
ATOM 1397 O O . PRO A 1 175 ? 14.449 -13.731 -32.015 1.00 39.12 175 PRO A O 1
ATOM 1400 N N . SER A 1 176 ? 14.714 -13.981 -29.801 1.00 38.62 176 SER A N 1
ATOM 1401 C CA . SER A 1 176 ? 16.175 -13.981 -29.831 1.00 38.62 176 SER A CA 1
ATOM 1402 C C . SER A 1 176 ? 16.647 -15.336 -30.358 1.00 38.62 176 SER A C 1
ATOM 1404 O O . SER A 1 176 ? 16.315 -16.386 -29.799 1.00 38.62 176 SER A O 1
ATOM 1406 N N . ALA A 1 177 ? 17.353 -15.297 -31.486 1.00 37.38 177 ALA A N 1
ATOM 1407 C CA . ALA A 1 177 ? 17.851 -16.447 -32.221 1.00 37.38 177 ALA A CA 1
ATOM 1408 C C . ALA A 1 177 ? 18.605 -17.425 -31.303 1.00 37.38 177 ALA A C 1
ATOM 1410 O O . ALA A 1 177 ? 19.578 -17.074 -30.636 1.00 37.38 177 ALA A O 1
ATOM 1411 N N . SER A 1 178 ? 18.142 -18.672 -31.288 1.00 37.69 178 SER A N 1
ATOM 1412 C CA . SER A 1 178 ? 18.811 -19.782 -30.621 1.00 37.69 178 SER A CA 1
ATOM 1413 C C . SER A 1 178 ? 20.007 -20.235 -31.458 1.00 37.69 178 SER A C 1
ATOM 1415 O O . SER A 1 178 ? 19.868 -20.650 -32.605 1.00 37.69 178 SER A O 1
ATOM 1417 N N . VAL A 1 179 ? 21.191 -20.163 -30.856 1.00 43.50 179 VAL A N 1
ATOM 1418 C CA . VAL A 1 179 ? 22.386 -20.894 -31.292 1.00 43.50 179 VAL A CA 1
ATOM 1419 C C . VAL A 1 179 ? 22.238 -22.353 -30.818 1.00 43.50 179 VAL A C 1
ATOM 1421 O O . VAL A 1 179 ? 21.786 -22.560 -29.686 1.00 43.50 179 VAL A O 1
ATOM 1424 N N . PRO A 1 180 ? 22.583 -23.374 -31.627 1.00 46.53 180 PRO A N 1
ATOM 1425 C CA . PRO A 1 180 ? 22.448 -24.768 -31.225 1.00 46.53 180 PRO A CA 1
ATOM 1426 C C . PRO A 1 180 ? 23.562 -25.153 -30.245 1.00 46.53 180 PRO A C 1
ATOM 1428 O O . PRO A 1 180 ? 24.743 -24.973 -30.533 1.00 46.53 180 PRO A O 1
ATOM 1431 N N . ILE A 1 181 ? 23.184 -25.692 -29.084 1.00 43.50 181 ILE A N 1
ATOM 1432 C CA . ILE A 1 181 ? 24.110 -26.352 -28.157 1.00 43.50 181 ILE A CA 1
ATOM 1433 C C . ILE A 1 181 ? 24.116 -27.840 -28.502 1.00 43.50 181 ILE A C 1
ATOM 1435 O O . ILE A 1 181 ? 23.154 -28.560 -28.224 1.00 43.50 181 ILE A O 1
ATOM 1439 N N . ASP A 1 182 ? 25.215 -28.277 -29.110 1.00 31.11 182 ASP A N 1
ATOM 1440 C CA . ASP A 1 182 ? 25.527 -29.682 -29.325 1.00 31.11 182 ASP A CA 1
ATOM 1441 C C . ASP A 1 182 ? 25.694 -30.403 -27.985 1.00 31.11 182 ASP A C 1
ATOM 1443 O O . ASP A 1 182 ? 26.493 -30.033 -27.122 1.00 31.11 182 ASP A O 1
ATOM 1447 N N . SER A 1 183 ? 24.924 -31.475 -27.830 1.00 42.25 183 SER A N 1
ATOM 1448 C CA . SER A 1 183 ? 25.149 -32.494 -26.812 1.00 42.25 183 SER A CA 1
ATOM 1449 C C . SER A 1 183 ? 26.206 -33.479 -27.302 1.00 42.25 183 SER A C 1
ATOM 1451 O O . SER A 1 183 ? 26.100 -33.952 -28.434 1.00 42.25 183 SER A O 1
ATOM 1453 N N . PRO A 1 184 ? 27.090 -33.960 -26.415 1.00 49.12 184 PRO A N 1
ATOM 1454 C CA . PRO A 1 184 ? 27.546 -35.330 -26.528 1.00 49.12 184 PRO A CA 1
ATOM 1455 C C . PRO A 1 184 ? 27.132 -36.150 -25.307 1.00 49.12 184 PRO A C 1
ATOM 1457 O O . PRO A 1 184 ? 27.540 -35.934 -24.168 1.00 49.12 184 PRO A O 1
ATOM 1460 N N . SER A 1 185 ? 26.309 -37.140 -25.631 1.00 45.28 185 SER A N 1
ATOM 1461 C CA . SER A 1 185 ? 26.194 -38.445 -24.990 1.00 45.28 185 SER A CA 1
ATOM 1462 C C . SER A 1 185 ? 27.542 -39.002 -24.512 1.00 45.28 185 SER A C 1
ATOM 1464 O O . SER A 1 185 ? 28.470 -39.097 -25.312 1.00 45.28 185 SER A O 1
ATOM 1466 N N . SER A 1 186 ? 27.617 -39.476 -23.261 1.00 41.22 186 SER A N 1
ATOM 1467 C CA . SER A 1 186 ? 28.551 -40.547 -22.876 1.00 41.22 186 SER A CA 1
ATOM 1468 C C . SER A 1 186 ? 28.211 -41.174 -21.509 1.00 41.22 186 SER A C 1
ATOM 1470 O O . SER A 1 186 ? 28.474 -40.605 -20.457 1.00 41.22 186 SER A O 1
ATOM 1472 N N . TYR A 1 187 ? 27.570 -42.343 -21.591 1.00 38.25 187 TYR A N 1
ATOM 1473 C CA . TYR A 1 187 ? 27.615 -43.546 -20.740 1.00 38.25 187 TYR A CA 1
ATOM 1474 C C . TYR A 1 187 ? 27.563 -43.466 -19.194 1.00 38.25 187 TYR A C 1
ATOM 1476 O O . TYR A 1 187 ? 28.467 -43.002 -18.508 1.00 38.25 187 TYR A O 1
ATOM 1484 N N . ARG A 1 188 ? 26.526 -44.132 -18.654 1.00 40.03 188 ARG A N 1
ATOM 1485 C CA . ARG A 1 188 ? 26.538 -44.857 -17.365 1.00 40.03 188 ARG A CA 1
ATOM 1486 C C . ARG A 1 188 ? 27.669 -45.899 -17.352 1.00 40.03 188 ARG A C 1
ATOM 1488 O O . ARG A 1 188 ? 27.915 -46.503 -18.392 1.00 40.03 188 ARG A O 1
ATOM 1495 N N . THR A 1 189 ? 28.269 -46.214 -16.197 1.00 36.03 189 THR A N 1
ATOM 1496 C CA . THR A 1 189 ? 27.986 -47.350 -15.260 1.00 36.03 189 THR A CA 1
ATOM 1497 C C . THR A 1 189 ? 29.079 -47.352 -14.129 1.00 36.03 189 THR A C 1
ATOM 1499 O O . THR A 1 189 ? 29.858 -46.405 -14.112 1.00 36.03 189 THR A O 1
ATOM 1502 N N . PRO A 1 190 ? 29.136 -48.271 -13.129 1.00 52.34 190 PRO A N 1
ATOM 1503 C CA . PRO A 1 190 ? 28.677 -48.056 -11.746 1.00 52.34 190 PRO A CA 1
ATOM 1504 C C . PRO A 1 190 ? 29.748 -48.195 -10.624 1.00 52.34 190 PRO A C 1
ATOM 1506 O O . PRO A 1 190 ? 30.869 -48.621 -10.867 1.00 52.34 190 PRO A O 1
ATOM 1509 N N . ASP A 1 191 ? 29.314 -47.871 -9.396 1.00 37.53 191 ASP A N 1
ATOM 1510 C CA . ASP A 1 191 ? 29.679 -48.387 -8.053 1.00 37.53 191 ASP A CA 1
ATOM 1511 C C . ASP A 1 191 ? 31.108 -48.888 -7.741 1.00 37.53 191 ASP A C 1
ATOM 1513 O O . ASP A 1 191 ? 31.557 -49.896 -8.281 1.00 37.53 191 ASP A O 1
ATOM 1517 N N . GLN A 1 192 ? 31.720 -48.318 -6.690 1.00 36.12 192 GLN A N 1
ATOM 1518 C CA . GLN A 1 192 ? 32.466 -49.100 -5.692 1.00 36.12 192 GLN A CA 1
ATOM 1519 C C . GLN A 1 192 ? 32.624 -48.345 -4.358 1.00 36.12 192 GLN A C 1
ATOM 1521 O O . GLN A 1 192 ? 33.222 -47.273 -4.275 1.00 36.12 192 GLN A O 1
ATOM 1526 N N . ARG A 1 193 ? 32.077 -48.961 -3.301 1.00 39.38 193 ARG A N 1
ATOM 1527 C CA . ARG A 1 193 ? 32.340 -48.702 -1.877 1.00 39.38 193 ARG A CA 1
ATOM 1528 C C . ARG A 1 193 ? 33.827 -48.840 -1.548 1.00 39.38 193 ARG A C 1
ATOM 1530 O O . ARG A 1 193 ? 34.447 -49.792 -2.012 1.00 39.38 193 ARG A O 1
ATOM 1537 N N . SER A 1 194 ? 34.319 -48.029 -0.609 1.00 37.78 194 SER A N 1
ATOM 1538 C CA . SER A 1 194 ? 35.194 -48.473 0.491 1.00 37.78 194 SER A CA 1
ATOM 1539 C C . SER A 1 194 ? 35.263 -47.410 1.592 1.00 37.78 194 SER A C 1
ATOM 1541 O O . SER A 1 194 ? 35.601 -46.257 1.336 1.00 37.78 194 SER A O 1
ATOM 1543 N N . ASP A 1 195 ? 34.928 -47.835 2.809 1.00 37.53 195 ASP A N 1
ATOM 1544 C CA . ASP A 1 195 ? 35.205 -47.166 4.081 1.00 37.53 195 ASP A CA 1
ATOM 1545 C C . ASP A 1 195 ? 36.714 -47.003 4.310 1.00 37.53 195 ASP A C 1
ATOM 1547 O O . ASP A 1 195 ? 37.467 -47.934 4.027 1.00 37.53 195 ASP A O 1
ATOM 1551 N N . SER A 1 196 ? 37.148 -45.875 4.889 1.00 37.03 196 SER A N 1
ATOM 1552 C CA . SER A 1 196 ? 38.017 -45.822 6.089 1.00 37.03 196 SER A CA 1
ATOM 1553 C C . SER A 1 196 ? 38.518 -44.398 6.415 1.00 37.03 196 SER A C 1
ATOM 1555 O O . SER A 1 196 ? 38.984 -43.647 5.566 1.00 37.03 196 SER A O 1
ATOM 1557 N N . VAL A 1 197 ? 38.413 -44.060 7.702 1.00 56.03 197 VAL A N 1
ATOM 1558 C CA . VAL A 1 197 ? 39.022 -42.950 8.480 1.00 56.03 197 VAL A CA 1
ATOM 1559 C C . VAL A 1 197 ? 40.074 -43.664 9.383 1.00 56.03 197 VAL A C 1
ATOM 1561 O O . VAL A 1 197 ? 39.812 -44.844 9.652 1.00 56.03 197 VAL A O 1
ATOM 1564 N N . PRO A 1 198 ? 41.210 -43.098 9.891 1.00 55.12 198 PRO A N 1
ATOM 1565 C CA . PRO A 1 198 ? 41.315 -41.761 10.505 1.00 55.12 198 PRO A CA 1
ATOM 1566 C C . PRO A 1 198 ? 42.683 -41.008 10.496 1.00 55.12 198 PRO A C 1
ATOM 1568 O O . PRO A 1 198 ? 43.702 -41.514 10.040 1.00 55.12 198 PRO A O 1
ATOM 1571 N N . ALA A 1 199 ? 42.647 -39.817 11.128 1.00 36.25 199 ALA A N 1
ATOM 1572 C CA . ALA A 1 199 ? 43.676 -39.153 11.966 1.00 36.25 199 ALA A CA 1
ATOM 1573 C C . ALA A 1 199 ? 44.546 -37.983 11.409 1.00 36.25 199 ALA A C 1
ATOM 1575 O O . ALA A 1 199 ? 45.486 -38.162 10.648 1.00 36.25 199 ALA A O 1
ATOM 1576 N N . GLU A 1 200 ? 44.196 -36.778 11.895 1.00 32.75 200 GLU A N 1
ATOM 1577 C CA . GLU A 1 200 ? 44.994 -35.720 12.569 1.00 32.75 200 GLU A CA 1
ATOM 1578 C C . GLU A 1 200 ? 46.320 -35.105 12.019 1.00 32.75 200 GLU A C 1
ATOM 1580 O O . GLU A 1 200 ? 47.407 -35.625 12.230 1.00 32.75 200 GLU A O 1
ATOM 1585 N N . THR A 1 201 ? 46.201 -33.814 11.628 1.00 38.56 201 THR A N 1
ATOM 1586 C CA . THR A 1 201 ? 47.043 -32.619 11.986 1.00 38.56 201 THR A CA 1
ATOM 1587 C C . THR A 1 201 ? 48.417 -32.373 11.267 1.00 38.56 201 THR A C 1
ATOM 1589 O O . THR A 1 201 ? 48.842 -33.214 10.487 1.00 38.56 201 THR A O 1
ATOM 1592 N N . PRO A 1 202 ? 49.048 -31.159 11.328 1.00 53.66 202 PRO A N 1
ATOM 1593 C CA . PRO A 1 202 ? 49.247 -30.232 10.184 1.00 53.66 202 PRO A CA 1
ATOM 1594 C C . PRO A 1 202 ? 50.747 -29.786 10.066 1.00 53.66 202 PRO A C 1
ATOM 1596 O O . PRO A 1 202 ? 51.614 -30.533 10.505 1.00 53.66 202 PRO A O 1
ATOM 1599 N N . PRO A 1 203 ? 51.134 -28.544 9.674 1.00 5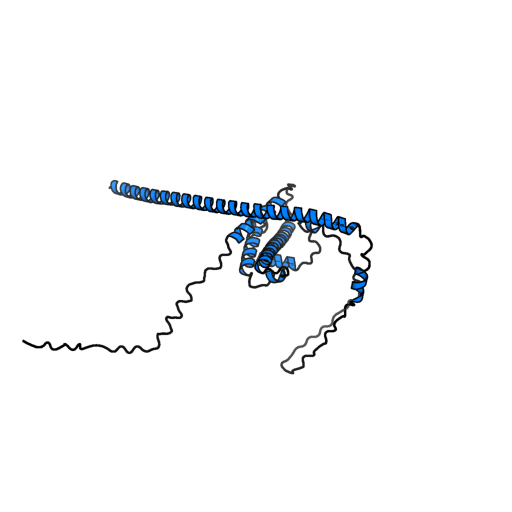2.09 203 PRO A N 1
ATOM 1600 C CA . PRO A 1 203 ? 50.823 -27.699 8.511 1.00 52.09 203 PRO A CA 1
ATOM 1601 C C . PRO A 1 203 ? 52.063 -27.488 7.593 1.00 52.09 203 PRO A C 1
ATOM 1603 O O . PRO A 1 203 ? 53.204 -27.479 8.048 1.00 52.09 203 PRO A O 1
ATOM 1606 N N . SER A 1 204 ? 51.875 -27.212 6.295 1.00 38.09 204 SER A N 1
ATOM 1607 C CA . SER A 1 204 ? 52.981 -26.789 5.411 1.00 38.09 204 SER A CA 1
ATOM 1608 C C . SER A 1 204 ? 52.526 -25.771 4.367 1.00 38.09 204 SER A C 1
ATOM 1610 O O . SER A 1 204 ? 51.687 -26.042 3.511 1.00 38.09 204 SER A O 1
ATOM 1612 N N . ALA A 1 205 ? 53.111 -24.579 4.471 1.00 48.62 205 ALA A N 1
ATOM 1613 C CA . ALA A 1 205 ? 52.956 -23.443 3.581 1.00 48.62 205 ALA A CA 1
ATOM 1614 C C . ALA A 1 205 ? 53.375 -23.762 2.138 1.00 48.62 205 ALA A C 1
ATOM 1616 O O . ALA A 1 205 ? 54.520 -24.147 1.904 1.00 48.62 205 ALA A O 1
ATOM 1617 N N . LYS A 1 206 ? 52.495 -23.507 1.158 1.00 45.22 206 LYS A N 1
ATOM 1618 C CA . LYS A 1 206 ? 52.860 -23.380 -0.265 1.00 45.22 206 LYS A CA 1
ATOM 1619 C C . LYS A 1 206 ? 51.995 -22.306 -0.936 1.00 45.22 206 LYS A C 1
ATOM 1621 O O . LYS A 1 206 ? 50.796 -22.462 -1.097 1.00 45.22 206 LYS A O 1
ATOM 1626 N N . LYS A 1 207 ? 52.619 -21.155 -1.199 1.00 42.41 207 LYS A N 1
ATOM 1627 C CA . LYS A 1 207 ? 52.952 -20.622 -2.533 1.00 42.41 207 LYS A CA 1
ATOM 1628 C C . LYS A 1 207 ? 51.732 -20.256 -3.389 1.00 42.41 207 LYS A C 1
ATOM 1630 O O . LYS A 1 207 ? 51.207 -21.062 -4.148 1.00 42.41 207 LYS A O 1
ATOM 1635 N N . ILE A 1 208 ? 51.375 -18.977 -3.293 1.00 39.56 208 ILE A N 1
ATOM 1636 C CA . ILE A 1 208 ? 50.571 -18.233 -4.263 1.00 39.56 208 ILE A CA 1
ATOM 1637 C C . ILE A 1 208 ? 51.257 -18.360 -5.631 1.00 39.56 208 ILE A C 1
ATOM 1639 O O . ILE A 1 208 ? 52.414 -17.968 -5.787 1.00 39.56 208 ILE A O 1
ATOM 1643 N N . LYS A 1 209 ? 50.558 -18.949 -6.603 1.00 37.59 209 LYS A N 1
ATOM 1644 C CA . LYS A 1 209 ? 50.974 -19.022 -8.004 1.00 37.59 209 LYS A CA 1
ATOM 1645 C C . LYS A 1 209 ? 50.117 -18.016 -8.771 1.00 37.59 209 LYS A C 1
ATOM 1647 O O . LYS A 1 209 ? 48.923 -18.239 -8.946 1.00 37.59 209 LYS A O 1
ATOM 1652 N N . LEU A 1 210 ? 50.734 -16.895 -9.148 1.00 40.44 210 LEU A N 1
ATOM 1653 C CA . LEU A 1 210 ? 50.227 -15.984 -10.172 1.00 40.44 210 LEU A CA 1
ATOM 1654 C C . LEU A 1 210 ? 49.995 -16.798 -11.451 1.00 40.44 210 LEU A C 1
ATOM 1656 O O . LEU A 1 210 ? 50.894 -17.519 -11.886 1.00 40.44 210 LEU A O 1
ATOM 1660 N N . ALA A 1 211 ? 48.798 -16.693 -12.018 1.00 40.16 211 ALA A N 1
ATOM 1661 C CA . ALA A 1 211 ? 48.510 -17.128 -13.373 1.00 40.16 211 ALA A CA 1
ATOM 1662 C C . ALA A 1 211 ? 48.106 -15.894 -14.178 1.00 40.16 211 ALA A C 1
ATOM 1664 O O . ALA A 1 211 ? 47.231 -15.126 -13.773 1.00 40.16 211 ALA A O 1
ATOM 1665 N N . ASP A 1 212 ? 48.825 -15.717 -15.277 1.00 30.77 212 ASP A N 1
ATOM 1666 C CA . ASP A 1 212 ? 48.780 -14.589 -16.187 1.00 30.77 212 ASP A CA 1
ATOM 1667 C C . ASP A 1 212 ? 47.418 -14.462 -16.876 1.00 30.77 212 ASP A C 1
ATOM 1669 O O . ASP A 1 212 ? 46.890 -15.407 -17.469 1.00 30.77 212 ASP A O 1
ATOM 1673 N N . SER A 1 213 ? 46.860 -13.255 -16.808 1.00 36.50 213 SER A N 1
ATOM 1674 C CA . SER A 1 213 ? 45.666 -12.858 -17.543 1.00 36.50 213 SER A CA 1
ATOM 1675 C C . SER A 1 213 ? 46.065 -12.546 -18.984 1.00 36.50 213 SER A C 1
ATOM 1677 O O . SER A 1 213 ? 46.693 -11.525 -19.262 1.00 36.50 213 SER A O 1
ATOM 1679 N N . SER A 1 214 ? 45.733 -13.454 -19.899 1.00 36.31 214 SER A N 1
ATOM 1680 C CA . SER A 1 214 ? 45.865 -13.233 -21.338 1.00 36.31 214 SER A CA 1
ATOM 1681 C C . SER A 1 214 ? 44.716 -12.347 -21.818 1.00 36.31 214 SER A C 1
ATOM 1683 O O . SER A 1 214 ? 43.562 -12.768 -21.882 1.00 36.31 214 SER A O 1
ATOM 1685 N N . THR A 1 215 ? 45.046 -11.103 -22.147 1.00 39.75 215 THR A N 1
ATOM 1686 C CA . THR A 1 215 ? 44.193 -10.136 -22.835 1.00 39.75 215 THR A CA 1
ATOM 1687 C C . THR A 1 215 ? 43.954 -10.583 -24.278 1.00 39.75 215 THR A C 1
ATOM 1689 O O . THR A 1 215 ? 44.845 -10.535 -25.125 1.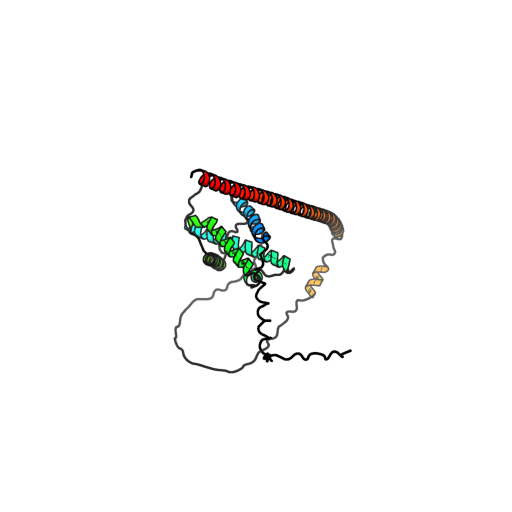00 39.75 215 THR A O 1
ATOM 1692 N N . ALA A 1 216 ? 42.725 -11.005 -24.582 1.00 39.25 216 ALA A N 1
ATOM 1693 C CA . ALA A 1 216 ? 42.274 -11.155 -25.959 1.00 39.25 216 ALA A CA 1
ATOM 1694 C C . ALA A 1 216 ? 42.191 -9.762 -26.603 1.00 39.25 216 ALA A C 1
ATOM 1696 O O . ALA A 1 216 ? 41.360 -8.934 -26.232 1.00 39.25 216 ALA A O 1
ATOM 1697 N N . SER A 1 217 ? 43.101 -9.498 -27.540 1.00 39.12 217 SER A N 1
ATOM 1698 C CA . SER A 1 217 ? 43.107 -8.299 -28.373 1.00 39.12 217 SER A CA 1
ATOM 1699 C C . SER A 1 217 ? 41.948 -8.363 -29.362 1.00 39.12 217 SER A C 1
ATOM 1701 O O . SER A 1 217 ? 42.010 -9.078 -30.362 1.00 39.12 217 SER A O 1
ATOM 1703 N N . THR A 1 218 ? 40.883 -7.616 -29.088 1.00 45.22 218 THR A N 1
ATOM 1704 C CA . THR A 1 218 ? 39.812 -7.363 -30.051 1.00 45.22 218 THR A CA 1
ATOM 1705 C C . THR A 1 218 ? 40.351 -6.423 -31.128 1.00 45.22 218 THR A C 1
ATOM 1707 O O . THR A 1 218 ? 40.642 -5.255 -30.877 1.00 45.22 218 THR A O 1
ATOM 1710 N N . SER A 1 219 ? 40.542 -6.982 -32.321 1.00 45.94 219 SER A N 1
ATOM 1711 C CA . SER A 1 219 ? 40.947 -6.311 -33.556 1.00 45.94 219 SER A CA 1
ATOM 1712 C C . SER A 1 219 ? 40.183 -4.999 -33.778 1.00 45.94 219 SER A C 1
ATOM 1714 O O . SER A 1 219 ? 38.969 -4.982 -33.965 1.00 45.94 219 SER A O 1
ATOM 1716 N N . VAL A 1 220 ? 40.916 -3.885 -33.805 1.00 53.19 220 VAL A N 1
ATOM 1717 C CA . VAL A 1 220 ? 40.409 -2.533 -34.111 1.00 53.19 220 VAL A CA 1
ATOM 1718 C C . VAL A 1 220 ? 40.069 -2.381 -35.611 1.00 53.19 220 VAL A C 1
ATOM 1720 O O . VAL A 1 220 ? 39.504 -1.370 -36.022 1.00 53.19 220 VAL A O 1
ATOM 1723 N N . SER A 1 221 ? 40.354 -3.394 -36.441 1.00 52.22 221 SER A N 1
ATOM 1724 C CA . SER A 1 221 ? 40.167 -3.314 -37.898 1.00 52.22 221 SER A CA 1
ATOM 1725 C C . SER A 1 221 ? 38.717 -3.500 -38.360 1.00 52.22 221 SER A C 1
ATOM 1727 O O . SER A 1 221 ? 38.346 -2.935 -39.387 1.00 52.22 221 SER A O 1
ATOM 1729 N N . ASP A 1 222 ? 37.860 -4.177 -37.589 1.00 48.72 222 ASP A N 1
ATOM 1730 C CA . ASP A 1 222 ? 36.474 -4.437 -38.023 1.00 48.72 222 ASP A CA 1
ATOM 1731 C C . ASP A 1 222 ? 35.550 -3.220 -37.843 1.00 48.72 222 ASP A C 1
ATOM 1733 O O . ASP A 1 222 ? 34.517 -3.097 -38.501 1.00 48.72 222 ASP A O 1
ATOM 1737 N N . ARG A 1 223 ? 35.936 -2.253 -36.999 1.00 52.69 223 ARG A N 1
ATOM 1738 C CA . ARG A 1 223 ? 35.116 -1.058 -36.735 1.00 52.69 223 ARG A CA 1
ATOM 1739 C C . ARG A 1 223 ? 35.298 0.045 -37.778 1.00 52.69 223 ARG A C 1
ATOM 1741 O O . ARG A 1 223 ? 34.392 0.851 -37.971 1.00 52.69 223 ARG A O 1
ATOM 1748 N N . VAL A 1 224 ? 36.431 0.070 -38.481 1.00 55.28 224 VAL A N 1
ATOM 1749 C CA . VAL A 1 224 ? 36.713 1.099 -39.497 1.00 55.28 224 VAL A CA 1
ATOM 1750 C C . VAL A 1 224 ? 36.020 0.777 -40.829 1.00 55.28 224 VAL A C 1
ATOM 1752 O O . VAL A 1 224 ? 35.580 1.695 -41.518 1.00 55.28 224 VAL A O 1
ATOM 1755 N N . GLN A 1 225 ? 35.801 -0.502 -41.161 1.00 53.69 225 GLN A N 1
ATOM 1756 C CA . GLN A 1 225 ? 35.066 -0.875 -42.380 1.00 53.69 225 GLN A CA 1
ATOM 1757 C C . GLN A 1 225 ? 33.550 -0.621 -42.290 1.00 53.69 225 GLN A C 1
ATOM 1759 O O . GLN A 1 225 ? 32.925 -0.335 -43.309 1.00 53.69 225 GLN A O 1
ATOM 1764 N N . SER A 1 226 ? 32.960 -0.616 -41.088 1.00 52.25 226 SER A N 1
ATOM 1765 C CA . SER A 1 226 ? 31.530 -0.304 -40.908 1.00 52.25 226 SER A CA 1
ATOM 1766 C C . SER A 1 226 ? 31.187 1.176 -41.126 1.00 52.25 226 SER A C 1
ATOM 1768 O O . SER A 1 226 ? 30.033 1.480 -41.416 1.00 52.25 226 SER A O 1
ATOM 1770 N N . LEU A 1 227 ? 32.147 2.096 -40.985 1.00 53.41 227 LEU A N 1
ATOM 1771 C CA . LEU A 1 227 ? 31.897 3.538 -41.118 1.00 53.41 227 LEU A CA 1
ATOM 1772 C C . LEU A 1 227 ? 32.036 4.044 -42.560 1.00 53.41 227 LEU A C 1
ATOM 1774 O O . LEU A 1 227 ? 31.517 5.108 -42.884 1.00 53.41 227 LEU A O 1
ATOM 1778 N N . LEU A 1 228 ? 32.699 3.292 -43.445 1.00 53.34 228 LEU A N 1
ATOM 1779 C CA . LEU A 1 228 ? 32.957 3.743 -44.818 1.00 53.34 228 LEU A CA 1
ATOM 1780 C C . LEU A 1 228 ? 31.830 3.388 -45.807 1.00 53.34 228 LEU A C 1
ATOM 1782 O O . LEU A 1 228 ? 31.734 4.002 -46.867 1.00 53.34 228 LEU A O 1
ATOM 1786 N N . ASN A 1 229 ? 30.939 2.458 -45.446 1.00 49.28 229 ASN A N 1
ATOM 1787 C CA . ASN A 1 229 ? 29.815 2.026 -46.289 1.00 49.28 229 ASN A CA 1
ATOM 1788 C C . ASN A 1 229 ? 28.519 2.839 -46.097 1.00 49.28 229 ASN A C 1
ATOM 1790 O O . ASN A 1 229 ? 27.531 2.573 -46.777 1.00 49.28 229 ASN A O 1
ATOM 1794 N N . GLN A 1 230 ? 28.503 3.839 -45.209 1.00 52.78 230 GLN A N 1
ATOM 1795 C CA . GLN A 1 230 ? 27.304 4.624 -44.870 1.00 52.78 230 GLN A CA 1
ATOM 1796 C C . GLN A 1 230 ? 27.229 5.983 -45.600 1.00 52.78 230 GLN A C 1
ATOM 1798 O O . GLN A 1 230 ? 26.561 6.902 -45.143 1.00 52.78 230 GLN A O 1
ATOM 1803 N N . ASN A 1 231 ? 27.916 6.123 -46.739 1.00 50.69 231 ASN A N 1
ATOM 1804 C CA . ASN A 1 231 ? 28.062 7.394 -47.465 1.00 50.69 231 ASN A CA 1
ATOM 1805 C C . ASN A 1 231 ? 27.295 7.463 -48.803 1.00 50.69 231 ASN A C 1
ATOM 1807 O O . ASN A 1 231 ? 27.700 8.198 -49.699 1.00 50.69 231 ASN A O 1
ATOM 1811 N N . GLN A 1 232 ? 26.188 6.724 -48.967 1.00 50.03 232 GLN A N 1
ATOM 1812 C CA . GLN A 1 232 ? 25.408 6.739 -50.222 1.00 50.03 232 GLN A CA 1
ATOM 1813 C C . GLN A 1 232 ? 23.924 7.150 -50.112 1.00 50.03 232 GLN A C 1
ATOM 1815 O O . GLN A 1 232 ? 23.209 7.026 -51.101 1.00 50.03 232 GLN A O 1
ATOM 1820 N N . SER A 1 233 ? 23.444 7.725 -48.998 1.00 55.84 233 SER A N 1
ATOM 1821 C CA . SER A 1 233 ? 22.107 8.364 -48.973 1.00 55.84 233 SER A CA 1
ATOM 1822 C C . SER A 1 233 ? 22.103 9.765 -48.344 1.00 55.84 233 SER A C 1
ATOM 1824 O O . SER A 1 233 ? 21.535 10.041 -47.293 1.00 55.84 233 SER A O 1
ATOM 1826 N N . SER A 1 234 ? 22.726 10.726 -49.030 1.00 56.78 234 SER A N 1
ATOM 1827 C CA . SER A 1 234 ? 22.699 12.141 -48.622 1.00 56.78 234 SER A CA 1
ATOM 1828 C C . SER A 1 234 ? 21.289 12.768 -48.620 1.00 56.78 234 SER A C 1
ATOM 1830 O O . SER A 1 234 ? 21.118 13.842 -48.053 1.00 56.78 234 SER A O 1
ATOM 1832 N N . GLY A 1 235 ? 20.280 12.104 -49.205 1.00 59.12 235 GLY A N 1
ATOM 1833 C CA . GLY A 1 235 ? 18.872 12.527 -49.166 1.00 59.12 235 GLY A CA 1
ATOM 1834 C C . GLY A 1 235 ? 18.144 12.213 -47.850 1.00 59.12 235 GLY A C 1
ATOM 1835 O O . GLY A 1 235 ? 17.366 13.039 -47.381 1.00 59.12 235 GLY A O 1
ATOM 1836 N N . ASP A 1 236 ? 18.456 11.088 -47.195 1.00 67.38 236 ASP A N 1
ATOM 1837 C CA . ASP A 1 236 ? 17.755 10.648 -45.971 1.00 67.38 236 ASP A CA 1
ATOM 1838 C C . ASP A 1 236 ? 18.182 11.446 -44.728 1.00 67.38 236 ASP A C 1
ATOM 1840 O O . ASP A 1 236 ? 17.447 11.550 -43.744 1.00 67.38 236 ASP A O 1
ATOM 1844 N N . SER A 1 237 ? 19.380 12.035 -44.767 1.00 74.88 237 SER A N 1
ATOM 1845 C CA . SER A 1 237 ? 19.955 12.794 -43.651 1.00 74.88 237 SER A CA 1
ATOM 1846 C C . SER A 1 237 ? 19.165 14.073 -43.347 1.00 74.88 237 SER A C 1
ATOM 1848 O O . SER A 1 237 ? 18.883 14.368 -42.185 1.00 74.88 237 SER A O 1
ATOM 1850 N N . MET A 1 238 ? 18.732 14.806 -44.380 1.00 77.31 238 MET A N 1
ATOM 1851 C CA . MET A 1 238 ? 17.954 16.036 -44.192 1.00 77.31 238 MET A CA 1
ATOM 1852 C C . MET A 1 238 ? 16.531 15.735 -43.710 1.00 77.31 238 MET A C 1
ATOM 1854 O O . MET A 1 238 ? 16.027 16.419 -42.822 1.00 77.31 238 MET A O 1
ATOM 1858 N N . GLU A 1 239 ? 15.906 14.676 -44.230 1.00 79.62 239 GLU A N 1
ATOM 1859 C CA . GLU A 1 239 ? 14.576 14.249 -43.790 1.00 79.62 239 GLU A CA 1
ATOM 1860 C C . GLU A 1 239 ? 14.595 13.728 -42.342 1.00 79.62 239 GLU A C 1
ATOM 1862 O O . GLU A 1 239 ? 13.687 14.010 -41.556 1.00 79.62 239 GLU A O 1
ATOM 1867 N N . SER A 1 240 ? 15.674 13.042 -41.944 1.00 81.62 240 SER A N 1
ATOM 1868 C CA . SER A 1 240 ? 15.910 12.657 -40.550 1.00 81.62 240 SER A CA 1
ATOM 1869 C C . SER A 1 240 ? 16.108 13.869 -39.637 1.00 81.62 240 SER A C 1
ATOM 1871 O O . SER A 1 240 ? 15.689 13.825 -38.481 1.00 81.62 240 SER A O 1
ATOM 1873 N N . LEU A 1 241 ? 16.736 14.940 -40.130 1.00 82.56 241 LEU A N 1
ATOM 1874 C CA . LEU A 1 241 ? 16.939 16.174 -39.372 1.00 82.56 241 LEU A CA 1
ATOM 1875 C C . LEU A 1 241 ? 15.616 16.932 -39.184 1.00 82.56 241 LEU A C 1
ATOM 1877 O O . LEU A 1 241 ? 15.319 17.368 -38.077 1.00 82.56 241 LEU A O 1
ATOM 1881 N N . MET A 1 242 ? 14.783 17.016 -40.228 1.00 82.38 242 MET A N 1
ATOM 1882 C CA . MET A 1 242 ? 13.441 17.609 -40.136 1.00 82.38 242 MET A CA 1
ATOM 1883 C C . MET A 1 242 ? 12.550 16.834 -39.155 1.00 82.38 242 MET A C 1
ATOM 1885 O O . MET A 1 242 ? 11.985 17.434 -38.246 1.00 82.38 242 MET A O 1
ATOM 1889 N N . ARG A 1 243 ? 12.537 15.494 -39.226 1.00 85.12 243 ARG A N 1
ATOM 1890 C CA . ARG A 1 243 ? 11.837 14.660 -38.230 1.00 85.12 243 ARG A CA 1
ATOM 1891 C C . ARG A 1 243 ? 12.398 14.800 -36.812 1.00 85.12 243 ARG A C 1
ATOM 1893 O O . ARG A 1 243 ? 11.664 14.594 -35.849 1.00 85.12 243 ARG A O 1
ATOM 1900 N N . ALA A 1 244 ? 13.688 15.098 -36.655 1.00 82.94 244 ALA A N 1
ATOM 1901 C CA . ALA A 1 244 ? 14.280 15.337 -35.341 1.00 82.94 244 ALA A CA 1
ATOM 1902 C C . ALA A 1 244 ? 13.806 16.665 -34.728 1.00 82.94 244 ALA A C 1
ATOM 1904 O O . ALA A 1 244 ? 13.594 16.715 -33.517 1.00 82.94 244 ALA A O 1
ATOM 1905 N N . PHE A 1 245 ? 13.587 17.703 -35.544 1.00 86.31 245 PHE A N 1
ATOM 1906 C CA . PHE A 1 245 ? 12.991 18.962 -35.089 1.00 86.31 245 PHE A CA 1
ATOM 1907 C C . PHE A 1 245 ? 11.527 18.788 -34.672 1.00 86.31 245 PHE A C 1
ATOM 1909 O O . PHE A 1 245 ? 11.184 19.196 -33.566 1.00 86.31 245 PHE A O 1
ATOM 1916 N N . ASP A 1 246 ? 10.710 18.076 -35.456 1.00 86.75 246 ASP A N 1
ATOM 1917 C CA . ASP A 1 246 ? 9.306 17.806 -35.090 1.00 86.75 246 ASP A CA 1
ATOM 1918 C C . ASP A 1 246 ? 9.198 17.059 -33.747 1.00 86.75 246 ASP A C 1
ATOM 1920 O O . ASP A 1 246 ? 8.385 17.391 -32.883 1.00 86.75 246 ASP A O 1
ATOM 1924 N N . ARG A 1 247 ? 10.086 16.080 -33.520 1.00 89.44 247 ARG A N 1
ATOM 1925 C CA . ARG A 1 247 ? 10.180 15.373 -32.232 1.00 89.44 247 ARG A CA 1
ATOM 1926 C C . ARG A 1 247 ? 10.648 16.279 -31.096 1.00 89.44 247 ARG A C 1
ATOM 1928 O O . ARG A 1 247 ? 10.258 16.062 -29.954 1.00 89.44 247 ARG A O 1
ATOM 1935 N N . SER A 1 248 ? 11.503 17.263 -31.371 1.00 91.75 248 SER A N 1
ATOM 1936 C CA . SER A 1 248 ? 11.986 18.208 -30.358 1.00 91.75 248 SER A CA 1
ATOM 1937 C C . SER A 1 248 ? 10.854 19.091 -29.828 1.00 91.75 248 SER A C 1
ATOM 1939 O O . SER A 1 248 ? 10.780 19.338 -28.620 1.00 91.75 248 SER A O 1
ATOM 1941 N N . ASP A 1 249 ? 9.953 19.527 -30.706 1.00 91.69 249 ASP A N 1
ATOM 1942 C CA . ASP A 1 249 ? 8.786 20.322 -30.320 1.00 91.69 249 ASP A CA 1
ATOM 1943 C C . ASP A 1 249 ? 7.790 19.482 -29.513 1.00 91.69 249 ASP A C 1
ATOM 1945 O O . ASP A 1 249 ? 7.330 19.914 -28.454 1.00 91.69 249 ASP A O 1
ATOM 1949 N N . GLU A 1 250 ? 7.545 18.234 -29.926 1.00 94.81 250 GLU A N 1
ATOM 1950 C CA . GLU A 1 250 ? 6.735 17.280 -29.158 1.00 94.81 250 GLU A CA 1
ATOM 1951 C C . GLU A 1 250 ? 7.324 17.024 -27.760 1.00 94.81 250 GLU A C 1
ATOM 1953 O O . GLU A 1 250 ? 6.613 17.097 -26.757 1.00 94.81 250 GLU A O 1
ATOM 1958 N N . ILE A 1 251 ? 8.640 16.799 -27.662 1.00 93.12 251 ILE A N 1
ATOM 1959 C CA . ILE A 1 251 ? 9.337 16.623 -26.379 1.00 93.12 251 ILE A CA 1
ATOM 1960 C C . ILE A 1 251 ? 9.172 17.862 -25.494 1.00 93.12 251 ILE A C 1
ATOM 1962 O O . ILE A 1 251 ? 9.004 17.733 -24.279 1.00 93.12 251 ILE A O 1
ATOM 1966 N N . THR A 1 252 ? 9.231 19.059 -26.076 1.00 95.06 252 THR A N 1
ATOM 1967 C CA . THR A 1 252 ? 9.049 20.310 -25.333 1.00 95.06 252 THR A CA 1
ATOM 1968 C C . THR A 1 252 ? 7.617 20.423 -24.810 1.00 95.06 252 THR A C 1
ATOM 1970 O O . THR A 1 252 ? 7.432 20.674 -23.619 1.00 95.06 252 THR A O 1
ATOM 1973 N N . GLY A 1 253 ? 6.614 20.107 -25.635 1.00 96.06 253 GLY A N 1
ATOM 1974 C CA . GLY A 1 253 ? 5.210 20.076 -25.217 1.00 96.06 253 GLY A CA 1
ATOM 1975 C C . GLY A 1 253 ? 4.931 19.049 -24.112 1.00 96.06 253 GLY A C 1
ATOM 1976 O O . GLY A 1 253 ? 4.243 19.351 -23.137 1.00 96.06 253 GLY A O 1
ATOM 1977 N N . LEU A 1 254 ? 5.524 17.855 -24.196 1.00 95.88 254 LEU A N 1
ATOM 1978 C CA . LEU A 1 254 ? 5.406 16.834 -23.149 1.00 95.88 254 LEU A CA 1
ATOM 1979 C C . LEU A 1 254 ? 6.051 17.279 -21.827 1.00 95.88 254 LEU A C 1
ATOM 1981 O O . LEU A 1 254 ? 5.506 17.015 -20.755 1.00 95.88 254 LEU A O 1
ATOM 1985 N N . LYS A 1 255 ? 7.185 17.990 -21.880 1.00 95.50 255 LYS A N 1
ATOM 1986 C CA . LYS A 1 255 ? 7.824 18.563 -20.682 1.00 95.50 255 LYS A CA 1
ATOM 1987 C C . LYS A 1 255 ? 6.959 19.635 -20.026 1.00 95.50 255 LYS A C 1
ATOM 1989 O O . LYS A 1 255 ? 6.863 19.663 -18.801 1.00 95.50 255 LYS A O 1
ATOM 1994 N N . GLU A 1 256 ? 6.325 20.499 -20.813 1.00 97.44 256 GLU A N 1
ATOM 1995 C CA . GLU A 1 256 ? 5.404 21.513 -20.290 1.00 97.44 256 GLU A CA 1
ATOM 1996 C C . GLU A 1 256 ? 4.188 20.875 -19.614 1.00 97.44 256 GLU A C 1
ATOM 1998 O O . GLU A 1 256 ? 3.842 21.257 -18.493 1.00 97.44 256 GLU A O 1
ATOM 2003 N N . GLN A 1 257 ? 3.603 19.845 -20.235 1.00 97.31 257 GLN A N 1
ATOM 2004 C CA . GLN A 1 257 ? 2.514 19.075 -19.632 1.00 97.31 257 GLN A CA 1
ATOM 2005 C C . GLN A 1 257 ? 2.939 18.409 -18.322 1.00 97.31 257 GLN A C 1
ATOM 2007 O O . GLN A 1 257 ? 2.181 18.441 -17.355 1.00 97.31 257 GLN A O 1
ATOM 2012 N N . LEU A 1 258 ? 4.147 17.841 -18.254 1.00 96.56 258 LEU A N 1
ATOM 2013 C CA . LEU A 1 258 ? 4.665 17.237 -17.026 1.00 96.56 258 LEU A CA 1
ATOM 2014 C C . LEU A 1 258 ? 4.758 18.273 -15.894 1.00 96.56 258 LEU A C 1
ATOM 2016 O O . LEU A 1 258 ? 4.241 18.040 -14.805 1.00 96.56 258 LEU A O 1
ATOM 2020 N N . ILE A 1 259 ? 5.309 19.458 -16.180 1.00 95.44 259 ILE A N 1
ATOM 2021 C CA . ILE A 1 259 ? 5.401 20.565 -15.213 1.00 95.44 259 ILE A CA 1
ATOM 2022 C C . ILE A 1 259 ? 4.009 21.030 -14.757 1.00 95.44 259 ILE A C 1
ATOM 2024 O O . ILE A 1 259 ? 3.814 21.369 -13.587 1.00 95.44 259 ILE A O 1
ATOM 2028 N N . GLU A 1 260 ? 3.033 21.096 -15.662 1.00 97.12 260 GLU A N 1
ATOM 2029 C CA . GLU A 1 260 ? 1.658 21.459 -15.313 1.00 97.12 260 GLU A CA 1
ATOM 2030 C C . GLU A 1 260 ? 0.997 20.403 -14.417 1.00 97.12 260 GLU A C 1
ATOM 2032 O O . GLU A 1 260 ? 0.362 20.752 -13.418 1.00 97.12 260 GLU A O 1
ATOM 2037 N N . LYS A 1 261 ? 1.197 19.117 -14.724 1.00 97.12 261 LYS A N 1
ATOM 2038 C CA . LYS A 1 261 ? 0.688 18.001 -13.919 1.00 97.12 261 LYS A CA 1
ATOM 2039 C C . LYS A 1 261 ? 1.329 17.965 -12.535 1.00 97.12 261 LYS A C 1
ATOM 2041 O O . LYS A 1 261 ? 0.602 17.792 -11.562 1.00 97.12 261 LYS A O 1
ATOM 2046 N N . ASP A 1 262 ? 2.628 18.226 -12.422 1.00 95.44 262 ASP A N 1
ATOM 2047 C CA . ASP A 1 262 ? 3.319 18.331 -11.131 1.00 95.44 262 ASP A CA 1
ATOM 2048 C C . ASP A 1 262 ? 2.753 19.473 -10.275 1.00 95.44 262 ASP A C 1
ATOM 2050 O O . ASP A 1 262 ? 2.451 19.289 -9.093 1.00 95.44 262 ASP A O 1
ATOM 2054 N N . LYS A 1 263 ? 2.510 20.645 -10.880 1.00 97.00 263 LYS A N 1
ATOM 2055 C CA . LYS A 1 263 ? 1.856 21.769 -10.189 1.00 97.00 263 LYS A CA 1
ATOM 2056 C C . LYS A 1 263 ? 0.456 21.405 -9.706 1.00 97.00 263 LYS A C 1
ATOM 2058 O O . LYS A 1 263 ? 0.058 21.834 -8.623 1.00 97.00 263 LYS A O 1
ATOM 2063 N N . GLU A 1 264 ? -0.302 20.653 -10.497 1.00 97.81 264 GLU A N 1
ATOM 2064 C CA . GLU A 1 264 ? -1.642 20.219 -10.110 1.00 97.81 264 GLU A CA 1
ATOM 2065 C C . GLU A 1 264 ? -1.609 19.188 -8.980 1.00 97.81 264 GLU A C 1
ATOM 2067 O O . GLU A 1 264 ? -2.354 19.319 -8.009 1.00 97.81 264 GLU A O 1
ATOM 2072 N N . ILE A 1 265 ? -0.679 18.234 -9.032 1.00 96.19 265 ILE A N 1
ATOM 2073 C CA . ILE A 1 265 ? -0.426 17.293 -7.936 1.00 96.19 265 ILE A CA 1
ATOM 2074 C C . ILE A 1 265 ? -0.121 18.053 -6.639 1.00 96.19 265 ILE A C 1
ATOM 2076 O O . ILE A 1 265 ? -0.684 17.731 -5.591 1.00 96.19 265 ILE A O 1
ATOM 2080 N N . ASP A 1 266 ? 0.704 19.099 -6.690 1.00 95.81 266 ASP A N 1
ATOM 2081 C CA . ASP A 1 266 ? 1.008 19.921 -5.516 1.00 95.81 266 ASP A CA 1
ATOM 2082 C C . ASP A 1 266 ? -0.210 20.691 -4.986 1.00 95.81 266 ASP A C 1
ATOM 2084 O O . ASP A 1 266 ? -0.370 20.837 -3.767 1.00 95.81 266 ASP A O 1
ATOM 2088 N N . ARG A 1 267 ? -1.100 21.170 -5.866 1.00 97.75 267 ARG A N 1
ATOM 2089 C CA . ARG A 1 267 ? -2.370 21.788 -5.446 1.00 97.75 267 ARG A CA 1
ATOM 2090 C C . ARG A 1 267 ? -3.280 20.779 -4.759 1.00 97.75 267 ARG A C 1
ATOM 2092 O O . ARG A 1 267 ? -3.800 21.079 -3.684 1.00 97.75 267 ARG A O 1
ATOM 2099 N N . LEU A 1 268 ? -3.432 19.591 -5.338 1.00 97.56 268 LEU A N 1
ATOM 2100 C CA . LEU A 1 268 ? -4.256 18.522 -4.777 1.00 97.56 268 LEU A CA 1
ATOM 2101 C C . LEU A 1 268 ? -3.714 18.046 -3.424 1.00 97.56 268 LEU A C 1
ATOM 2103 O O . LEU A 1 268 ? -4.481 17.937 -2.470 1.00 97.56 268 LEU A O 1
ATOM 2107 N N . LYS A 1 269 ? -2.393 17.872 -3.283 1.00 95.25 269 LYS A N 1
ATOM 2108 C CA . LYS A 1 269 ? -1.750 17.555 -1.994 1.00 95.25 269 LYS A CA 1
ATOM 2109 C C . LYS A 1 269 ? -2.060 18.607 -0.928 1.00 95.25 269 LYS A C 1
ATOM 2111 O O . LYS A 1 269 ? -2.458 18.257 0.181 1.00 95.25 269 LYS A O 1
ATOM 2116 N N . LYS A 1 270 ? -1.932 19.898 -1.262 1.00 96.75 270 LYS A N 1
ATOM 2117 C CA . LYS A 1 270 ? -2.269 21.001 -0.342 1.00 96.75 270 LYS A CA 1
ATOM 2118 C C . LYS A 1 270 ? -3.746 20.993 0.051 1.00 96.75 270 LYS A C 1
ATOM 2120 O O . LYS A 1 270 ? -4.065 21.258 1.208 1.00 96.75 270 LYS A O 1
ATOM 2125 N N . LEU A 1 271 ? -4.639 20.691 -0.891 1.00 97.19 271 LEU A N 1
ATOM 2126 C CA . LEU A 1 271 ? -6.073 20.604 -0.628 1.00 97.19 271 LEU A CA 1
ATOM 2127 C C . LEU A 1 271 ? -6.404 19.446 0.320 1.00 97.19 271 LEU A C 1
ATOM 2129 O O . LEU A 1 271 ? -7.142 19.654 1.279 1.00 97.19 271 LEU A O 1
ATOM 2133 N N . ILE A 1 272 ? -5.819 18.266 0.091 1.00 96.88 272 ILE A N 1
ATOM 2134 C CA . ILE A 1 272 ? -5.993 17.092 0.955 1.00 96.88 272 ILE A CA 1
ATOM 2135 C C . ILE A 1 272 ? -5.529 17.403 2.378 1.00 96.88 272 ILE A C 1
ATOM 2137 O O . ILE A 1 272 ? -6.291 17.182 3.312 1.00 96.88 272 ILE A O 1
ATOM 2141 N N . ILE A 1 273 ? -4.331 17.975 2.550 1.00 95.75 273 ILE A N 1
ATOM 2142 C CA . ILE A 1 273 ? -3.817 18.359 3.877 1.00 95.75 273 ILE A CA 1
AT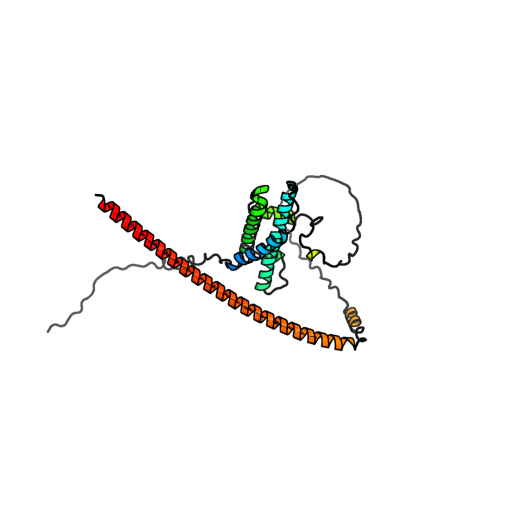OM 2143 C C . ILE A 1 273 ? -4.789 19.324 4.566 1.00 95.75 273 ILE A C 1
ATOM 2145 O O . ILE A 1 273 ? -5.201 19.080 5.695 1.00 95.75 273 I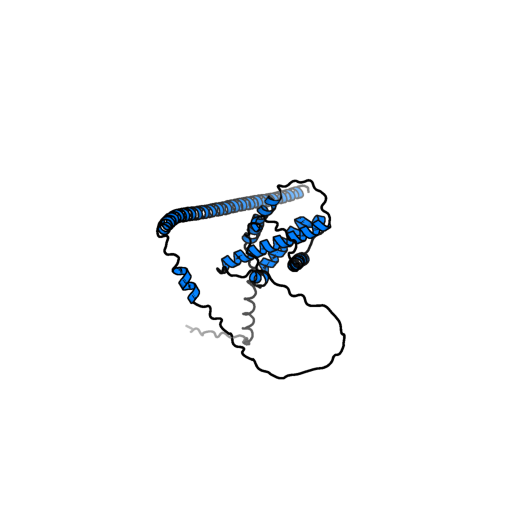LE A O 1
ATOM 2149 N N . LYS A 1 274 ? -5.249 20.362 3.857 1.00 97.12 274 LYS A N 1
ATOM 2150 C CA . LYS A 1 274 ? -6.200 21.340 4.403 1.00 97.12 274 LYS A CA 1
ATOM 2151 C C . LYS A 1 274 ? -7.533 20.706 4.822 1.00 97.12 274 LYS A C 1
ATOM 2153 O O . LYS A 1 274 ? -8.091 21.085 5.851 1.00 97.12 274 LYS A O 1
ATOM 2158 N N . MET A 1 275 ? -8.069 19.780 4.026 1.00 97.31 275 MET A N 1
ATOM 2159 C CA . MET A 1 275 ? -9.304 19.066 4.365 1.00 97.31 275 MET A CA 1
ATOM 2160 C C . MET A 1 275 ? -9.108 18.148 5.573 1.00 97.31 275 MET A C 1
ATOM 2162 O O . MET A 1 275 ? -9.942 18.160 6.476 1.00 97.31 275 MET A O 1
ATOM 2166 N N . SER A 1 276 ? -7.995 17.414 5.622 1.00 95.62 276 SER A N 1
ATOM 2167 C CA . SER A 1 276 ? -7.634 16.556 6.752 1.00 95.62 276 SER A CA 1
ATOM 2168 C C . SER A 1 276 ? -7.492 17.354 8.046 1.00 95.62 276 SER A C 1
ATOM 2170 O O . SER A 1 276 ? -8.096 16.982 9.050 1.00 95.62 276 SER A O 1
ATOM 2172 N N . ASP A 1 277 ? -6.794 18.492 8.012 1.00 95.81 277 ASP A N 1
ATOM 2173 C CA . ASP A 1 277 ? -6.659 19.380 9.169 1.00 95.81 277 ASP A CA 1
ATOM 2174 C C . ASP A 1 277 ? -8.028 19.901 9.617 1.00 95.81 277 ASP A C 1
ATOM 2176 O O . ASP A 1 277 ? -8.348 19.875 10.804 1.00 95.81 277 ASP A O 1
ATOM 2180 N N . SER A 1 278 ? -8.878 20.327 8.677 1.00 97.50 278 SER A N 1
ATOM 2181 C CA . SER A 1 278 ? -10.234 20.787 8.993 1.00 97.50 278 SER A CA 1
ATOM 2182 C C . SER A 1 278 ? -11.078 19.694 9.654 1.00 97.50 278 SER A C 1
ATOM 2184 O O . SER A 1 278 ? -11.798 19.977 10.610 1.00 97.50 278 SER A O 1
ATOM 2186 N N . HIS A 1 279 ? -11.018 18.457 9.156 1.00 97.94 279 HIS A N 1
ATOM 2187 C CA . HIS A 1 279 ? -11.750 17.330 9.737 1.00 97.94 279 HIS A CA 1
ATOM 2188 C C . HIS A 1 279 ? -11.211 16.957 11.122 1.00 97.94 279 HIS A C 1
ATOM 2190 O O . HIS A 1 279 ? -12.001 16.680 12.023 1.00 97.94 279 HIS A O 1
ATOM 2196 N N . LEU A 1 280 ? -9.890 17.007 11.318 1.00 97.31 280 LEU A N 1
ATOM 2197 C CA . LEU A 1 280 ? -9.264 16.764 12.616 1.00 97.31 280 LEU A CA 1
ATOM 2198 C C . LEU A 1 280 ? -9.760 17.772 13.664 1.00 97.31 280 LEU A C 1
ATOM 2200 O O . LEU A 1 280 ? -10.237 17.369 14.720 1.00 97.31 280 LEU A O 1
ATOM 2204 N N . HIS A 1 281 ? -9.778 19.066 13.326 1.00 97.06 281 HIS A N 1
ATOM 2205 C CA . HIS A 1 281 ? -10.303 20.111 14.213 1.00 97.06 281 HIS A CA 1
ATOM 2206 C C . HIS A 1 281 ? -11.796 19.926 14.527 1.00 97.06 281 HIS A C 1
ATOM 2208 O O . HIS A 1 281 ? -12.230 20.162 15.657 1.00 97.06 281 HIS A O 1
ATOM 2214 N N . GLN A 1 282 ? -12.602 19.501 13.547 1.00 97.56 282 GLN A N 1
ATOM 2215 C CA . GLN A 1 282 ? -14.016 19.187 13.778 1.00 97.56 282 GLN A CA 1
ATOM 2216 C C . GLN A 1 282 ? -14.184 18.001 14.734 1.00 97.56 282 GLN A C 1
ATOM 2218 O O . GLN A 1 282 ? -15.040 18.046 15.618 1.00 97.56 282 GLN A O 1
ATOM 2223 N N . MET A 1 283 ? -13.362 16.961 14.584 1.00 98.31 283 MET A N 1
ATOM 2224 C CA . MET A 1 283 ? -13.384 15.786 15.450 1.00 98.31 283 MET A CA 1
ATOM 2225 C C . MET A 1 283 ? -12.951 16.125 16.880 1.00 98.31 283 MET A C 1
ATOM 2227 O O . MET A 1 283 ? -13.621 15.708 17.824 1.00 98.31 283 MET A O 1
ATOM 2231 N N . ASP A 1 284 ? -11.902 16.933 17.048 1.00 97.62 284 ASP A N 1
ATOM 2232 C CA . ASP A 1 284 ? -11.462 17.417 18.361 1.00 97.62 284 ASP A CA 1
ATOM 2233 C C . ASP A 1 284 ? -12.552 18.254 19.040 1.00 97.62 284 ASP A C 1
ATOM 2235 O O . ASP A 1 284 ? -12.892 18.022 20.203 1.00 97.62 284 ASP A O 1
ATOM 2239 N N . SER A 1 285 ? -13.193 19.156 18.289 1.00 98.31 285 SER A N 1
ATOM 2240 C CA . SER A 1 285 ? -14.319 19.949 18.788 1.00 98.31 285 SER A CA 1
ATOM 2241 C C . SER A 1 285 ? -15.506 19.075 19.211 1.00 98.31 285 SER A C 1
ATOM 2243 O O . SER A 1 285 ? -16.069 19.271 20.292 1.00 98.31 285 SER A O 1
ATOM 2245 N N . ALA A 1 286 ? -15.870 18.076 18.402 1.00 97.75 286 ALA A N 1
ATOM 2246 C CA . ALA A 1 286 ? -16.932 17.131 18.736 1.00 97.75 286 ALA A CA 1
ATOM 2247 C C . ALA A 1 286 ? -16.594 16.315 19.991 1.00 97.75 286 ALA A C 1
ATOM 2249 O O . ALA A 1 286 ? -17.429 16.164 20.885 1.00 97.75 286 ALA A O 1
ATOM 2250 N N . MET A 1 287 ? -15.355 15.835 20.095 1.00 98.31 287 MET A N 1
ATOM 2251 C CA . MET A 1 287 ? -14.868 15.095 21.253 1.00 98.31 287 MET A CA 1
ATOM 2252 C C . MET A 1 287 ? -14.920 15.938 22.535 1.00 98.31 287 MET A C 1
ATOM 2254 O O . MET A 1 287 ? -15.308 15.426 23.587 1.00 98.31 287 MET A O 1
ATOM 2258 N N . ASP A 1 288 ? -14.588 17.225 22.467 1.00 98.06 288 ASP A N 1
ATOM 2259 C CA . ASP A 1 288 ? -14.679 18.124 23.617 1.00 98.06 288 ASP A CA 1
ATOM 2260 C C . ASP A 1 288 ? -16.128 18.407 24.031 1.00 98.06 288 ASP A C 1
ATOM 2262 O O . ASP A 1 288 ? -16.428 18.426 25.231 1.00 98.06 288 ASP A O 1
ATOM 2266 N N . MET A 1 289 ? -17.052 18.526 23.071 1.00 98.25 289 MET A N 1
ATOM 2267 C CA . MET A 1 289 ? -18.487 18.601 23.366 1.00 98.25 289 MET A CA 1
ATOM 2268 C C . MET A 1 289 ? -18.988 17.334 24.069 1.00 98.25 289 MET A C 1
ATOM 2270 O O . MET A 1 289 ? -19.683 17.440 25.080 1.00 98.25 289 MET A O 1
ATOM 2274 N N . PHE A 1 290 ? -18.596 16.143 23.604 1.00 98.38 290 PHE A N 1
ATOM 2275 C CA . PHE A 1 290 ? -18.969 14.882 24.253 1.00 98.38 290 PHE A CA 1
ATOM 2276 C C . PHE A 1 290 ? -18.389 14.755 25.661 1.00 98.38 290 PHE A C 1
ATOM 2278 O O . PHE A 1 290 ? -19.110 14.397 26.592 1.00 98.38 290 PHE A O 1
ATOM 2285 N N . LYS A 1 291 ? -17.109 15.097 25.854 1.00 98.31 291 LYS A N 1
ATOM 2286 C CA . LYS A 1 291 ? -16.482 15.111 27.185 1.00 98.31 291 LYS A CA 1
ATOM 2287 C C . LYS A 1 291 ? -17.220 16.048 28.135 1.00 98.31 291 LYS A C 1
ATOM 2289 O O . LYS A 1 291 ? -17.424 15.691 29.293 1.00 98.31 291 LYS A O 1
ATOM 2294 N N . LYS A 1 292 ? -17.612 17.235 27.665 1.00 98.44 292 LYS A N 1
ATOM 2295 C CA . LYS A 1 292 ? -18.386 18.189 28.463 1.00 98.44 292 LYS A CA 1
ATOM 2296 C C . LYS A 1 292 ? -19.758 17.618 28.827 1.00 98.44 292 LYS A C 1
ATOM 2298 O O . LYS A 1 292 ? -20.076 17.565 30.008 1.00 98.44 292 LYS A O 1
ATOM 2303 N N . ALA A 1 293 ? -20.508 17.112 27.849 1.00 98.38 293 ALA A N 1
ATOM 2304 C CA . ALA A 1 293 ? -21.826 16.522 28.077 1.00 98.38 293 ALA A CA 1
ATOM 2305 C C . ALA A 1 293 ? -21.781 15.349 29.070 1.00 98.38 293 ALA A C 1
ATOM 2307 O O . ALA A 1 293 ? -22.634 15.255 29.946 1.00 98.38 293 ALA A O 1
ATOM 2308 N N . LEU A 1 294 ? -20.757 14.491 28.993 1.00 98.50 294 LEU A N 1
ATOM 2309 C CA . LEU A 1 294 ? -20.562 13.394 29.945 1.00 98.50 294 LEU A CA 1
ATOM 2310 C C . LEU A 1 294 ? -20.294 13.893 31.370 1.00 98.50 294 LEU A C 1
ATOM 2312 O O . LEU A 1 294 ? -20.833 13.330 32.323 1.00 98.50 294 LEU A O 1
ATOM 2316 N N . ARG A 1 295 ? -19.479 14.944 31.535 1.00 98.38 295 ARG A N 1
ATOM 2317 C CA . ARG A 1 295 ? -19.237 15.555 32.853 1.00 98.38 295 ARG A CA 1
ATOM 2318 C C . ARG A 1 295 ? -20.507 16.190 33.413 1.00 98.38 295 ARG A C 1
ATOM 2320 O O . ARG A 1 295 ? -20.804 15.975 34.583 1.00 98.38 295 ARG A O 1
ATOM 2327 N N . ASP A 1 296 ? -21.248 16.917 32.581 1.00 98.38 296 ASP A N 1
ATOM 2328 C CA . ASP A 1 296 ? -22.497 17.579 32.967 1.00 98.38 296 ASP A CA 1
ATOM 2329 C C . ASP A 1 296 ? -23.558 16.537 33.372 1.00 98.38 296 ASP A C 1
ATOM 2331 O O . ASP A 1 296 ? -24.175 16.664 34.429 1.00 98.38 296 ASP A O 1
ATOM 2335 N N . GLN A 1 297 ? -23.695 15.451 32.602 1.00 98.31 297 GLN A N 1
ATOM 2336 C CA . GLN A 1 297 ? -24.577 14.326 32.929 1.00 98.31 297 GLN A CA 1
ATOM 2337 C C . GLN A 1 297 ? -24.179 13.662 34.252 1.00 98.31 297 GLN A C 1
ATOM 2339 O O . GLN A 1 297 ? -25.021 13.469 35.124 1.00 98.31 297 GLN A O 1
ATOM 2344 N N . THR A 1 298 ? -22.886 13.373 34.435 1.00 98.31 298 THR A N 1
ATOM 2345 C CA . THR A 1 298 ? -22.372 12.774 35.677 1.00 98.31 298 THR A CA 1
ATOM 2346 C C . THR A 1 298 ? -22.665 13.669 36.884 1.00 98.31 298 THR A C 1
ATOM 2348 O O . THR A 1 298 ? -23.067 13.181 37.939 1.00 98.31 298 THR A O 1
ATOM 2351 N N . ALA A 1 299 ? -22.494 14.987 36.744 1.00 98.12 299 ALA A N 1
ATOM 2352 C CA . ALA A 1 299 ? -22.809 15.940 37.803 1.00 98.12 299 ALA A CA 1
ATOM 2353 C C . ALA A 1 299 ? -24.311 15.947 38.134 1.00 98.12 299 ALA A C 1
ATOM 2355 O O . ALA A 1 299 ? -24.676 15.942 39.311 1.00 98.12 299 ALA A O 1
ATOM 2356 N N . GLN A 1 300 ? -25.175 15.903 37.116 1.00 98.19 300 GLN A N 1
ATOM 2357 C CA . GLN A 1 300 ? -26.624 15.852 37.302 1.00 98.19 300 GLN A CA 1
ATOM 2358 C C . GLN A 1 300 ? -27.067 14.564 38.007 1.00 98.19 300 GLN A C 1
ATOM 2360 O O . GLN A 1 300 ? -27.888 14.619 38.924 1.00 98.19 300 GLN A O 1
ATOM 2365 N N . ASP A 1 301 ? -26.495 13.419 37.631 1.00 97.81 301 ASP A N 1
ATOM 2366 C CA . ASP A 1 301 ? -26.795 12.127 38.251 1.00 97.81 301 ASP A CA 1
ATOM 2367 C C . ASP A 1 301 ? -26.403 12.113 39.738 1.00 97.81 301 ASP A C 1
ATOM 2369 O O . ASP A 1 301 ? -27.167 11.630 40.578 1.00 97.81 301 ASP A O 1
ATOM 2373 N N . ILE A 1 302 ? -25.261 12.719 40.090 1.00 97.62 302 ILE A N 1
ATOM 2374 C CA . ILE A 1 302 ? -24.833 12.890 41.488 1.00 97.62 302 ILE A CA 1
ATOM 2375 C C . ILE A 1 302 ? -25.822 13.774 42.262 1.00 97.62 302 ILE A C 1
ATOM 2377 O O . ILE A 1 302 ? -26.215 13.416 43.373 1.00 97.62 302 ILE A O 1
ATOM 2381 N N . ILE A 1 303 ? -26.246 14.909 41.694 1.00 97.81 303 ILE A N 1
ATOM 2382 C CA . ILE A 1 303 ? -27.214 15.816 42.337 1.00 97.81 303 ILE A CA 1
ATOM 2383 C C . ILE A 1 303 ? -28.541 15.093 42.590 1.00 97.81 303 ILE A C 1
ATOM 2385 O O . ILE A 1 303 ? -29.059 15.134 43.706 1.00 97.81 303 ILE A O 1
ATOM 2389 N N . ASN A 1 304 ? -29.060 14.387 41.584 1.00 97.50 304 ASN A N 1
ATOM 2390 C CA . ASN A 1 304 ? -30.311 13.639 41.689 1.00 97.50 304 ASN A CA 1
ATOM 2391 C C . ASN A 1 304 ? -30.223 12.545 42.768 1.00 97.50 304 ASN A C 1
ATOM 2393 O O . ASN A 1 304 ? -31.144 12.391 43.567 1.00 97.50 304 ASN A O 1
ATOM 2397 N N . ALA A 1 305 ? -29.100 11.821 42.847 1.00 97.00 305 ALA A N 1
ATOM 2398 C CA . ALA A 1 305 ? -28.883 10.787 43.860 1.00 97.00 305 ALA A CA 1
ATOM 2399 C C . ALA A 1 305 ? -28.841 11.344 45.296 1.00 97.00 305 ALA A C 1
ATOM 2401 O O . ALA A 1 305 ? -29.232 10.653 46.239 1.00 97.00 305 ALA A O 1
ATOM 2402 N N . LEU A 1 306 ? -28.380 12.586 45.476 1.00 96.62 306 LEU A N 1
ATOM 2403 C CA . LEU A 1 306 ? -28.350 13.251 46.781 1.00 96.62 306 LEU A CA 1
ATOM 2404 C C . LEU A 1 306 ? -29.721 13.791 47.213 1.00 96.62 306 LEU A C 1
ATOM 2406 O O . LEU A 1 306 ? -29.979 13.844 48.410 1.00 96.62 306 LEU A O 1
ATOM 2410 N N . GLN A 1 307 ? -30.597 14.158 46.274 1.00 94.56 307 GLN A N 1
ATOM 2411 C CA . GLN A 1 307 ? -31.937 14.696 46.563 1.00 94.56 307 GLN A CA 1
ATOM 2412 C C . GLN A 1 307 ? -32.967 13.639 46.997 1.00 94.56 307 GLN A C 1
ATOM 2414 O O . GLN A 1 307 ? -34.029 13.993 47.495 1.00 94.56 307 GLN A O 1
ATOM 2419 N N . ILE A 1 308 ? -32.678 12.349 46.803 1.00 89.00 308 ILE A N 1
ATOM 2420 C CA . ILE A 1 308 ? -33.588 11.234 47.128 1.00 89.00 308 ILE A CA 1
ATOM 2421 C C . ILE A 1 308 ? -33.490 10.813 48.618 1.00 89.00 308 ILE A C 1
ATOM 2423 O O . ILE A 1 308 ? -34.179 9.892 49.053 1.00 89.00 308 ILE A O 1
ATOM 2427 N N . LYS A 1 309 ? -32.662 11.488 49.425 1.00 64.50 309 LYS A N 1
ATOM 2428 C CA . LYS A 1 309 ? -32.531 11.267 50.877 1.00 64.50 309 LYS A CA 1
ATOM 2429 C C . LYS A 1 309 ? -33.263 12.330 51.682 1.00 64.50 309 LYS A C 1
ATOM 2431 O O . LYS A 1 309 ? -33.827 11.941 52.727 1.00 64.50 309 LYS A O 1
#

Secondary structure (DSSP, 8-state):
-PPPPPPPPP--------TTTTSSSSSSSSSSS--------HHHHHHHHHHHHHHHHHHTT---------HHHHHHHHHHHHHHHHHHHHHHHHHHHHHHH--TT--HHHHHH-GGGHHHHHHHHHHHHHHHHHHHHHHH----HHHHHHHHHHHHTS--SS---S-GGGGG---PPPPP---------------------------------------THHHHHHHHS--S-HHHHHHHHHHHHHHHHHHHHHHHHHHHHHHHHHHHHHHHHHHHHHHHHHHHHHHHHHHHHHHHHHHHHHHHHHHT-